Protein AF-A0A522BLA6-F1 (afdb_monomer_lite)

Secondary structure (DSSP, 8-state):
-HHHHHHHHHHHHHT--SPPPHHHHHHHHHHHHHHHHHHHHHHHHHH-GGGHHHHHHHHHHHHHHHHHHHHHHHHHHHHHHHHT-----SS--SS---HHHHHHHHHHHHTTTS-HHHHTS---HHHHHHHHHHHHHHHTTSS-HHHHHHHHHHHHHHHSPPTT------HHHHHTTTTS-HHHHTTS---HHHHHHHHHHHHHH-TTTS-GGGHHHHHHHHHHHHHHHHHT-

Foldseek 3Di:
DLVVVLVVLVVVVVVDPDDDDPLNVLLNVLSVVLVVLVVCLVPCCVPPVVCPVVSVVSVVVSVVSVCVSVVSVVVVVVVCVVVVQAPQDLPDDPDDQDLVLLVVLCCVQVVVPDDVVVVLAADALVVLSVVLSVCVVVVPPSQHNVSSNNVSNNCNVRRYDDPVPPDPQALCNQQPVVPDDPCVLLVDDDDLVRLLVVLVVVCVVCVVRRPPVCSNVSSVSSNVVSVVVVVVD

Radius of gyration: 26.38 Å; chains: 1; bounding box: 63×48×74 Å

Structure (mmCIF, N/CA/C/O backbone):
data_AF-A0A522BLA6-F1
#
_entry.id   AF-A0A522BLA6-F1
#
loop_
_atom_site.group_PDB
_atom_site.id
_atom_site.type_symbol
_atom_site.label_atom_id
_atom_site.label_alt_id
_atom_site.label_comp_id
_atom_site.label_asym_id
_atom_site.label_entity_id
_atom_site.label_seq_id
_atom_site.pdbx_PDB_ins_code
_atom_site.Cartn_x
_atom_site.Cartn_y
_atom_site.Cartn_z
_atom_site.occupancy
_atom_site.B_iso_or_equiv
_atom_site.auth_seq_id
_atom_site.auth_comp_id
_atom_site.auth_asym_id
_atom_site.auth_atom_id
_atom_site.pdbx_PDB_model_num
ATOM 1 N N . MET A 1 1 ? 17.382 15.075 -18.506 1.00 63.84 1 MET A N 1
ATOM 2 C CA . MET A 1 1 ? 16.043 14.441 -18.461 1.00 63.84 1 MET A CA 1
ATOM 3 C C . MET A 1 1 ? 16.109 12.978 -18.021 1.00 63.84 1 MET A C 1
ATOM 5 O O . MET A 1 1 ? 15.569 12.675 -16.971 1.00 63.84 1 MET A O 1
ATOM 9 N N . PHE A 1 2 ? 16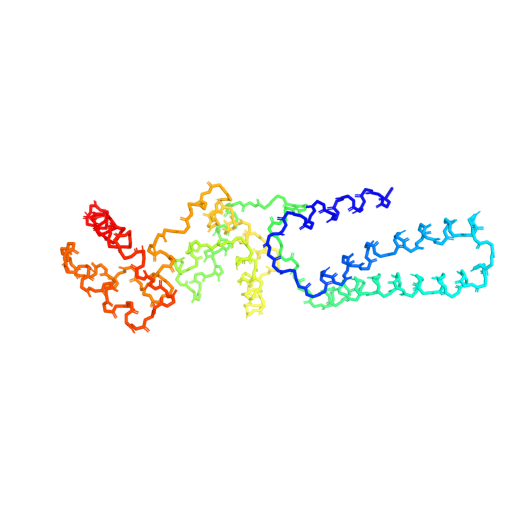.813 12.091 -18.738 1.00 67.19 2 PHE A N 1
ATOM 10 C CA . PHE A 1 2 ? 16.869 10.654 -18.403 1.00 67.19 2 PHE A CA 1
ATOM 11 C C . PHE A 1 2 ? 17.465 10.354 -17.013 1.00 67.19 2 PHE A C 1
ATOM 13 O O . PHE A 1 2 ? 16.889 9.588 -16.255 1.00 67.19 2 PHE A O 1
ATOM 20 N N . LEU A 1 3 ? 18.558 11.033 -16.636 1.00 73.62 3 LEU A N 1
ATOM 21 C CA . LEU A 1 3 ? 19.151 10.917 -15.294 1.00 73.62 3 LEU A CA 1
ATOM 22 C C . LEU A 1 3 ? 18.192 11.339 -14.174 1.00 73.62 3 LEU A C 1
ATOM 24 O O . LEU A 1 3 ? 18.135 10.684 -13.144 1.00 73.62 3 LEU A O 1
ATOM 28 N N . VAL A 1 4 ? 17.411 12.402 -14.386 1.00 77.12 4 VAL A N 1
ATOM 29 C CA . VAL A 1 4 ? 16.436 12.883 -13.394 1.00 77.12 4 VAL A CA 1
ATOM 30 C C . VAL A 1 4 ? 15.336 11.843 -13.190 1.00 77.12 4 VAL A C 1
ATOM 32 O O . VAL A 1 4 ? 15.042 11.500 -12.055 1.00 77.12 4 VAL A O 1
ATOM 35 N N . LEU A 1 5 ? 14.788 11.290 -14.279 1.00 73.94 5 LEU A N 1
ATOM 36 C CA . LEU A 1 5 ? 13.777 10.227 -14.220 1.00 73.94 5 LEU A CA 1
ATOM 37 C C . LEU A 1 5 ? 14.315 8.951 -13.561 1.00 73.94 5 LEU A C 1
ATOM 39 O O . LEU A 1 5 ? 13.620 8.310 -12.783 1.00 73.94 5 LEU A O 1
ATOM 43 N N . PHE A 1 6 ? 15.563 8.592 -13.851 1.00 75.12 6 PHE A N 1
ATOM 44 C CA . PHE A 1 6 ? 16.210 7.431 -13.254 1.00 75.12 6 PHE A CA 1
ATOM 45 C C . PHE A 1 6 ? 16.407 7.596 -11.743 1.00 75.12 6 PHE A C 1
ATOM 47 O O . PHE A 1 6 ? 16.084 6.693 -10.977 1.00 75.12 6 PHE A O 1
ATOM 54 N N . VAL A 1 7 ? 16.882 8.764 -11.301 1.00 79.69 7 VAL A N 1
ATOM 55 C CA . VAL A 1 7 ? 17.067 9.068 -9.875 1.00 79.69 7 VAL A CA 1
ATOM 56 C C . VAL A 1 7 ? 15.727 9.082 -9.141 1.00 79.69 7 VAL A C 1
ATOM 58 O O . VAL A 1 7 ? 15.620 8.478 -8.077 1.00 79.69 7 VAL A O 1
ATOM 61 N N . THR A 1 8 ? 14.686 9.701 -9.705 1.00 75.88 8 THR A N 1
ATOM 62 C CA . THR A 1 8 ? 13.359 9.714 -9.067 1.00 75.88 8 THR A CA 1
ATOM 63 C C . THR A 1 8 ? 12.754 8.315 -8.974 1.00 75.88 8 THR A C 1
ATOM 65 O O . THR A 1 8 ? 12.181 7.969 -7.942 1.00 75.88 8 THR A O 1
ATOM 68 N N . MET A 1 9 ? 12.923 7.484 -10.006 1.00 74.25 9 MET A N 1
ATOM 69 C CA . MET A 1 9 ? 12.509 6.080 -9.983 1.00 74.25 9 MET A CA 1
ATOM 70 C C . MET A 1 9 ? 13.289 5.253 -8.958 1.00 74.25 9 MET A C 1
ATOM 72 O O . MET A 1 9 ? 12.687 4.446 -8.258 1.00 74.25 9 MET A O 1
ATOM 76 N N . PHE A 1 10 ? 14.598 5.471 -8.827 1.00 78.12 10 PHE A N 1
ATOM 77 C CA . PHE A 1 10 ? 15.435 4.754 -7.864 1.00 78.12 10 PHE A CA 1
ATOM 78 C C . PHE A 1 10 ? 15.083 5.104 -6.415 1.00 78.12 10 PHE A C 1
ATOM 80 O O . PHE A 1 10 ? 14.916 4.208 -5.593 1.00 78.12 10 PHE A O 1
ATOM 87 N N . VAL A 1 11 ? 14.896 6.393 -6.109 1.00 78.62 11 VAL A N 1
ATOM 88 C CA . VAL A 1 11 ? 14.449 6.845 -4.778 1.00 78.62 11 VAL A CA 1
ATOM 89 C C . VAL A 1 11 ? 13.089 6.240 -4.438 1.00 78.62 11 VAL A C 1
ATOM 91 O O . VAL A 1 11 ? 12.902 5.729 -3.338 1.00 78.62 11 VAL A O 1
ATOM 94 N N . ARG A 1 12 ? 12.162 6.237 -5.405 1.00 68.50 12 ARG A N 1
ATOM 95 C CA . ARG A 1 12 ? 10.832 5.648 -5.233 1.00 68.50 12 ARG A CA 1
ATOM 96 C C . ARG A 1 12 ? 10.871 4.126 -5.108 1.00 68.50 12 ARG A C 1
ATOM 98 O O . ARG A 1 12 ? 10.005 3.575 -4.458 1.00 68.50 12 ARG A O 1
ATOM 105 N N . PHE A 1 13 ? 11.831 3.434 -5.710 1.00 70.94 13 PHE A N 1
ATOM 106 C CA . PHE A 1 13 ? 12.010 1.994 -5.511 1.00 70.94 13 PHE A CA 1
ATOM 107 C C . PHE A 1 13 ? 12.521 1.698 -4.094 1.00 70.94 13 PHE A C 1
ATOM 109 O O . PHE A 1 13 ? 11.954 0.868 -3.398 1.00 70.94 13 PHE A O 1
ATOM 116 N N . TYR A 1 14 ? 13.526 2.445 -3.630 1.00 72.00 14 TYR A N 1
ATOM 117 C CA . TYR A 1 14 ? 14.122 2.257 -2.302 1.00 72.00 14 TYR A CA 1
ATOM 118 C C . TYR A 1 14 ? 13.186 2.614 -1.140 1.00 72.00 14 TYR A C 1
ATOM 120 O O . TYR A 1 14 ? 13.364 2.123 -0.029 1.00 72.00 14 TYR A O 1
ATOM 128 N N . SER A 1 15 ? 12.207 3.491 -1.372 1.00 66.62 15 SER A N 1
ATOM 129 C CA . SER A 1 15 ? 11.227 3.877 -0.355 1.00 66.62 15 SER A CA 1
ATOM 130 C C . SER A 1 15 ? 10.113 2.845 -0.145 1.00 66.62 15 SER A C 1
ATOM 132 O O . SER A 1 15 ? 9.343 2.991 0.800 1.00 66.62 15 SER A O 1
ATOM 134 N N . PHE A 1 16 ? 9.993 1.829 -1.008 1.00 63.66 16 PHE A N 1
ATOM 135 C CA . PHE A 1 16 ? 9.009 0.754 -0.861 1.00 63.66 16 PHE A CA 1
ATOM 136 C C . PHE A 1 16 ? 9.679 -0.474 -0.235 1.00 63.66 16 PHE A C 1
ATOM 138 O O . PHE A 1 16 ? 10.586 -1.060 -0.814 1.00 63.66 16 PHE A O 1
ATOM 145 N N . TRP A 1 17 ? 9.209 -0.867 0.948 1.00 54.66 17 TRP A N 1
ATOM 146 C CA . TRP A 1 17 ? 9.702 -2.033 1.694 1.00 54.66 17 TRP A CA 1
ATOM 147 C C . TRP A 1 17 ? 8.858 -3.302 1.458 1.00 54.66 17 TRP A C 1
ATOM 149 O O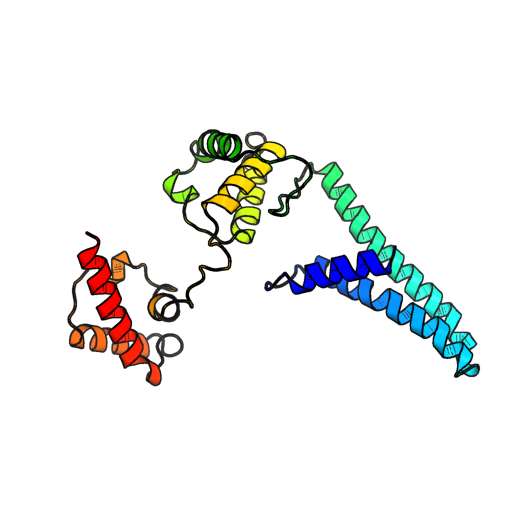 . TRP A 1 17 ? 9.058 -4.310 2.127 1.00 54.66 17 TRP A O 1
ATOM 159 N N . GLU A 1 18 ? 7.921 -3.263 0.505 1.00 60.19 18 GLU A N 1
ATOM 160 C CA . GLU A 1 18 ? 6.985 -4.349 0.182 1.00 60.19 18 GLU A CA 1
ATOM 161 C C . GLU A 1 18 ? 7.255 -4.955 -1.202 1.00 60.19 18 GLU A C 1
ATOM 163 O O . GLU A 1 18 ? 7.779 -4.294 -2.103 1.00 60.19 18 GLU A O 1
ATOM 168 N N . GLU A 1 19 ? 6.863 -6.221 -1.382 1.00 64.62 19 GLU A N 1
ATOM 169 C CA . GLU A 1 19 ? 7.004 -6.949 -2.644 1.00 64.62 19 GLU A CA 1
ATOM 170 C C . GLU A 1 19 ? 6.296 -6.217 -3.792 1.00 64.62 19 GLU A C 1
ATOM 172 O O . GLU A 1 19 ? 5.077 -6.035 -3.816 1.00 64.62 19 GLU A O 1
ATOM 177 N N . HIS A 1 20 ? 7.074 -5.788 -4.783 1.00 66.06 20 HIS A N 1
ATOM 178 C CA . HIS A 1 20 ? 6.520 -5.099 -5.935 1.00 66.06 20 HIS A CA 1
ATOM 179 C C . HIS A 1 20 ? 5.685 -6.050 -6.808 1.00 66.06 20 HIS A C 1
ATOM 181 O O . HIS A 1 20 ? 6.136 -7.153 -7.125 1.00 66.06 20 HIS A O 1
ATOM 187 N N . PRO A 1 21 ? 4.527 -5.596 -7.330 1.00 71.62 21 PRO A N 1
ATOM 188 C CA . PRO A 1 21 ? 3.807 -6.310 -8.375 1.00 71.62 21 PRO A CA 1
ATOM 189 C C . PRO A 1 21 ? 4.748 -6.673 -9.528 1.00 71.62 21 PRO A C 1
ATOM 191 O O . PRO A 1 21 ? 5.547 -5.836 -9.957 1.00 71.62 21 PRO A O 1
ATOM 194 N N . ALA A 1 22 ? 4.603 -7.871 -10.102 1.00 73.81 22 ALA A N 1
ATOM 195 C CA . ALA A 1 22 ? 5.469 -8.362 -11.184 1.00 73.81 22 ALA A CA 1
ATOM 196 C C . ALA A 1 22 ? 5.623 -7.363 -12.352 1.00 73.81 22 ALA A C 1
ATOM 198 O O . ALA A 1 22 ? 6.691 -7.237 -12.946 1.00 73.81 22 ALA A O 1
ATOM 199 N N . ARG A 1 23 ? 4.575 -6.581 -12.641 1.00 70.94 23 ARG A N 1
ATOM 200 C CA . ARG A 1 23 ? 4.596 -5.492 -13.632 1.00 70.94 23 ARG A CA 1
ATOM 201 C C . ARG A 1 23 ? 5.595 -4.385 -13.286 1.00 70.94 23 ARG A C 1
ATOM 203 O O . ARG A 1 23 ? 6.296 -3.893 -14.164 1.00 70.94 23 ARG A O 1
ATOM 210 N N . ILE A 1 24 ? 5.618 -3.964 -12.025 1.00 74.94 24 ILE A N 1
ATOM 211 C CA . ILE A 1 24 ? 6.503 -2.907 -11.534 1.00 74.94 24 ILE A CA 1
ATOM 212 C C . ILE A 1 24 ? 7.951 -3.406 -11.563 1.00 74.94 24 ILE A C 1
ATOM 214 O O . ILE A 1 24 ? 8.826 -2.703 -12.061 1.00 74.94 24 ILE A O 1
ATOM 218 N N . VAL A 1 25 ? 8.181 -4.658 -11.153 1.00 81.69 25 VAL A N 1
ATOM 219 C CA . VAL A 1 25 ? 9.487 -5.324 -11.275 1.00 81.69 25 VAL A CA 1
ATOM 220 C C . VAL A 1 25 ? 9.951 -5.365 -12.735 1.00 81.69 25 VAL A C 1
ATOM 222 O O . VAL A 1 25 ? 11.085 -4.991 -13.031 1.00 81.69 25 VAL A O 1
ATOM 225 N N . PHE A 1 26 ? 9.077 -5.746 -13.671 1.00 81.69 26 PHE A N 1
ATOM 226 C CA . PHE A 1 26 ? 9.405 -5.768 -15.098 1.00 81.69 26 PHE A CA 1
ATOM 227 C C . PHE A 1 26 ? 9.780 -4.378 -15.626 1.00 81.69 26 PHE A C 1
ATOM 229 O O . PHE A 1 26 ? 10.796 -4.226 -16.295 1.00 81.69 26 PHE A O 1
ATOM 236 N N . HIS A 1 27 ? 9.003 -3.350 -15.280 1.00 80.56 27 HIS A N 1
ATOM 237 C CA . HIS A 1 27 ? 9.271 -1.982 -15.720 1.00 80.56 27 HIS A CA 1
ATOM 238 C C . HIS A 1 27 ? 10.596 -1.440 -15.169 1.00 80.56 27 HIS A C 1
ATOM 240 O O . HIS A 1 27 ? 11.362 -0.823 -15.907 1.00 80.56 27 HIS A O 1
ATOM 246 N N . TYR A 1 28 ? 10.902 -1.692 -13.893 1.00 81.12 28 TYR A N 1
ATOM 247 C CA . TYR A 1 28 ? 12.176 -1.278 -13.310 1.00 81.12 28 TYR A CA 1
ATOM 248 C C . TYR A 1 28 ? 13.349 -2.037 -13.928 1.00 81.12 28 TYR A C 1
ATOM 250 O O . TYR A 1 28 ? 14.308 -1.416 -14.379 1.00 81.12 28 TYR A O 1
ATOM 258 N N . THR A 1 29 ? 13.274 -3.367 -14.003 1.00 85.62 29 THR A N 1
ATOM 259 C CA . THR A 1 29 ? 14.358 -4.189 -14.567 1.00 85.62 29 THR A CA 1
ATOM 260 C C . THR A 1 29 ? 14.700 -3.781 -16.000 1.00 85.62 29 THR A C 1
ATOM 262 O O . THR A 1 29 ? 15.881 -3.613 -16.312 1.00 85.62 29 THR A O 1
ATOM 265 N N . THR A 1 30 ? 13.707 -3.515 -16.858 1.00 84.69 30 THR A N 1
ATOM 266 C CA . THR A 1 30 ? 13.975 -2.999 -18.208 1.00 84.69 30 THR A CA 1
ATOM 267 C C . THR A 1 30 ? 14.495 -1.561 -18.199 1.00 84.69 30 THR A C 1
ATOM 269 O O . THR A 1 30 ? 15.417 -1.255 -18.961 1.00 84.69 30 THR A O 1
ATOM 272 N N . ALA A 1 31 ? 13.990 -0.691 -17.317 1.00 82.81 31 ALA A N 1
ATOM 273 C CA . ALA A 1 31 ? 14.466 0.687 -17.176 1.00 82.81 31 ALA A CA 1
ATOM 274 C C . ALA A 1 31 ? 15.935 0.783 -16.720 1.00 82.81 31 ALA A C 1
ATOM 276 O O . ALA A 1 31 ? 16.636 1.697 -17.154 1.00 82.81 31 ALA A O 1
ATOM 277 N N . PHE A 1 32 ? 16.428 -0.162 -15.910 1.00 85.38 32 PHE A N 1
ATOM 278 C CA . PHE A 1 32 ? 17.849 -0.272 -15.547 1.00 85.38 32 PHE A CA 1
ATOM 279 C C . PHE A 1 32 ? 18.687 -0.947 -16.645 1.00 85.38 32 PHE A C 1
ATOM 281 O O . PHE A 1 32 ? 19.818 -0.531 -16.907 1.00 85.38 32 PHE A O 1
ATOM 288 N N . ALA A 1 33 ? 18.145 -1.962 -17.325 1.00 88.25 33 ALA A N 1
ATOM 289 C CA . ALA A 1 33 ? 18.874 -2.712 -18.347 1.00 88.25 33 ALA A CA 1
ATOM 290 C C . ALA A 1 33 ? 19.168 -1.883 -19.610 1.00 88.25 33 ALA A C 1
ATOM 292 O O . ALA A 1 33 ? 20.278 -1.937 -20.137 1.00 88.25 33 ALA A O 1
ATOM 293 N N . ILE A 1 34 ? 18.208 -1.087 -20.095 1.00 87.06 34 ILE A N 1
ATOM 294 C CA . ILE A 1 34 ? 18.356 -0.276 -21.318 1.00 87.06 34 ILE A CA 1
ATOM 295 C C . ILE A 1 34 ? 19.565 0.684 -21.265 1.00 87.06 34 ILE A C 1
ATOM 297 O O . ILE A 1 34 ? 20.396 0.624 -22.176 1.00 87.06 34 ILE A O 1
ATOM 301 N N . PRO A 1 35 ? 19.733 1.550 -20.244 1.00 85.44 35 PRO A N 1
ATOM 302 C CA . PRO A 1 35 ? 20.885 2.445 -20.169 1.00 85.44 35 PRO A CA 1
ATOM 303 C C . PRO A 1 35 ? 22.207 1.686 -20.016 1.00 85.44 35 PRO A C 1
ATOM 305 O O . PRO A 1 35 ? 23.194 2.078 -20.635 1.00 85.44 35 PRO A O 1
ATOM 308 N N . LEU A 1 36 ? 22.232 0.570 -19.278 1.00 88.94 36 LEU A N 1
ATOM 309 C CA . LEU A 1 36 ? 23.426 -0.271 -19.161 1.00 88.94 36 LEU A CA 1
ATOM 310 C C . LEU A 1 36 ? 23.844 -0.855 -20.522 1.00 88.94 36 LEU A C 1
ATOM 312 O O . LEU A 1 36 ? 25.015 -0.793 -20.898 1.00 88.94 36 LEU A O 1
ATOM 316 N N . LEU A 1 37 ? 22.884 -1.367 -21.297 1.00 89.12 37 LEU A N 1
ATOM 317 C CA . LEU A 1 37 ? 23.125 -1.894 -22.643 1.00 89.12 37 LEU A CA 1
ATOM 318 C C . LEU A 1 37 ? 23.558 -0.797 -23.628 1.00 89.12 37 LEU A C 1
ATOM 320 O O . LEU A 1 37 ? 24.398 -1.047 -24.495 1.00 89.12 37 LEU A O 1
ATOM 324 N N . LEU A 1 38 ? 23.038 0.426 -23.488 1.00 87.94 38 LEU A N 1
ATOM 325 C CA . LEU A 1 38 ? 23.469 1.579 -24.284 1.00 87.94 38 LEU A CA 1
ATOM 326 C C . LEU A 1 38 ? 24.906 2.003 -23.954 1.00 87.94 38 LEU A C 1
ATOM 328 O O . LEU A 1 38 ? 25.690 2.240 -24.873 1.00 87.94 38 LEU A O 1
ATOM 332 N N . LEU A 1 39 ? 25.281 2.038 -22.672 1.00 89.06 39 LEU A N 1
ATOM 333 C CA . LEU A 1 39 ? 26.663 2.300 -22.255 1.00 89.06 39 LEU A CA 1
ATOM 334 C C . LEU A 1 39 ? 27.615 1.241 -22.813 1.00 89.06 39 LEU A C 1
ATOM 336 O O . LEU A 1 39 ? 28.659 1.578 -23.372 1.00 89.06 39 LEU A O 1
ATOM 340 N N . LEU A 1 40 ? 27.223 -0.033 -22.741 1.00 88.06 40 LEU A N 1
ATOM 341 C CA . LEU A 1 40 ? 27.994 -1.140 -23.296 1.00 88.06 40 LEU A CA 1
ATOM 342 C C . LEU A 1 40 ? 28.170 -1.001 -24.817 1.00 88.06 40 LEU A C 1
ATOM 344 O O . LEU A 1 40 ? 29.273 -1.174 -25.338 1.00 88.06 40 LEU A O 1
ATOM 348 N N . LYS A 1 41 ? 27.106 -0.616 -25.531 1.00 85.50 41 LYS A N 1
ATOM 349 C CA . LYS A 1 41 ? 27.135 -0.369 -26.978 1.00 85.50 41 LYS A CA 1
ATOM 350 C C . LYS A 1 41 ? 28.100 0.755 -27.371 1.00 85.50 41 LYS A C 1
ATOM 352 O O . LYS A 1 41 ? 28.690 0.674 -28.445 1.00 85.50 41 LYS A O 1
ATOM 357 N N . ILE A 1 42 ? 28.262 1.780 -26.535 1.00 87.62 42 ILE A N 1
ATOM 358 C CA . ILE A 1 42 ? 29.182 2.904 -26.780 1.00 87.62 42 ILE A CA 1
ATOM 359 C C . ILE A 1 42 ? 30.623 2.521 -26.400 1.00 87.62 42 ILE A C 1
ATOM 361 O O . ILE A 1 42 ? 31.554 2.813 -27.149 1.00 87.62 42 ILE A O 1
ATOM 365 N N . ALA A 1 43 ? 30.816 1.824 -25.277 1.00 87.94 43 ALA A N 1
ATOM 366 C CA . ALA A 1 43 ? 32.137 1.501 -24.737 1.00 87.94 43 ALA A CA 1
ATOM 367 C C . ALA A 1 43 ? 32.862 0.366 -25.489 1.00 87.94 43 ALA A C 1
ATOM 369 O O . ALA A 1 43 ? 34.069 0.454 -25.730 1.00 87.94 43 ALA A O 1
ATOM 370 N N . ILE A 1 44 ? 32.150 -0.697 -25.891 1.00 85.19 44 ILE A N 1
ATOM 371 C CA . ILE A 1 44 ? 32.743 -1.864 -26.571 1.00 85.19 44 ILE A CA 1
ATOM 372 C C . ILE A 1 44 ? 33.479 -1.502 -27.872 1.00 85.19 44 ILE A C 1
ATOM 374 O O . ILE A 1 44 ? 34.631 -1.913 -28.006 1.00 85.19 44 ILE A O 1
ATOM 378 N N . PRO A 1 45 ? 32.903 -0.761 -28.840 1.00 84.25 45 PRO A N 1
ATOM 379 C CA . PRO A 1 45 ? 33.583 -0.490 -30.111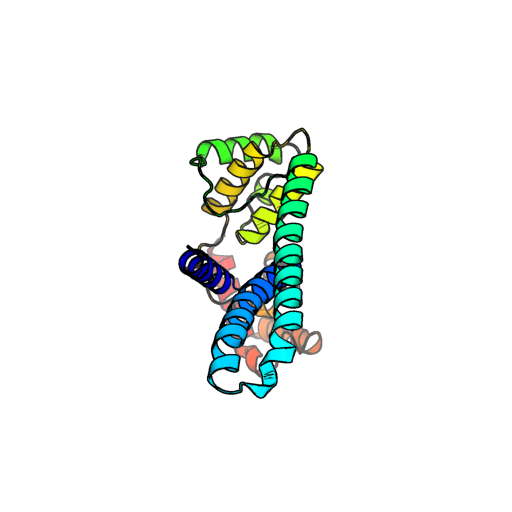 1.00 84.25 45 PRO A CA 1
ATOM 380 C C . PRO A 1 45 ? 34.881 0.313 -29.980 1.00 84.25 45 PRO A C 1
ATOM 382 O O . PRO A 1 45 ? 35.702 0.252 -30.899 1.00 84.25 45 PRO A O 1
ATOM 385 N N . GLY A 1 46 ? 35.058 1.044 -28.873 1.00 82.75 46 GLY A N 1
ATOM 386 C CA . GLY A 1 46 ? 36.295 1.759 -28.559 1.00 82.75 46 GLY A CA 1
ATOM 387 C C . GLY A 1 46 ? 37.418 0.841 -28.070 1.00 82.75 46 GLY A C 1
ATOM 388 O O . GLY A 1 46 ? 38.580 1.109 -28.350 1.00 82.75 46 GLY A O 1
ATOM 389 N N . LYS A 1 47 ? 37.082 -0.262 -27.386 1.00 87.31 47 LYS A N 1
ATOM 390 C CA . LYS A 1 47 ? 38.064 -1.183 -26.784 1.00 87.31 47 LYS A CA 1
ATOM 391 C C . LYS A 1 47 ? 38.244 -2.491 -27.563 1.00 87.31 47 LYS A C 1
ATOM 393 O O . LYS A 1 47 ? 39.329 -3.060 -27.560 1.00 87.31 47 LYS A O 1
ATOM 398 N N . TYR A 1 48 ? 37.203 -2.949 -28.257 1.00 86.88 48 TYR A N 1
ATOM 399 C CA . TYR A 1 48 ? 37.164 -4.229 -28.967 1.00 86.88 48 TYR A CA 1
ATOM 400 C C . TYR A 1 48 ? 36.497 -4.081 -30.348 1.00 86.88 48 TYR A C 1
ATOM 402 O O . TYR A 1 48 ? 35.318 -4.406 -30.525 1.00 86.88 48 TYR A O 1
ATOM 410 N N . PRO A 1 49 ? 37.234 -3.619 -31.374 1.00 81.44 49 PRO A N 1
ATOM 411 C CA . PRO A 1 49 ? 36.678 -3.363 -32.705 1.00 81.44 49 PRO A CA 1
ATOM 412 C C . PRO A 1 49 ? 36.117 -4.619 -33.400 1.00 81.44 49 PRO A C 1
ATOM 414 O O . PRO A 1 49 ? 35.200 -4.498 -34.212 1.00 81.44 49 PRO A O 1
ATOM 417 N N . GLY A 1 50 ? 36.580 -5.822 -33.036 1.00 85.81 50 GLY A N 1
ATOM 418 C CA . GLY A 1 50 ? 36.063 -7.096 -33.561 1.00 85.81 50 GLY A CA 1
ATOM 419 C C . GLY A 1 50 ? 34.588 -7.375 -33.233 1.00 85.81 50 GLY A C 1
ATOM 420 O O . GLY A 1 50 ? 33.934 -8.153 -33.928 1.00 85.81 50 GLY A O 1
ATOM 421 N N . PHE A 1 51 ? 34.025 -6.694 -32.229 1.00 83.50 51 PHE A N 1
ATOM 422 C CA . PHE A 1 51 ? 32.622 -6.841 -31.832 1.00 83.50 51 PHE A CA 1
ATOM 423 C C . PHE A 1 51 ? 31.656 -5.922 -32.590 1.00 83.50 51 PHE A C 1
ATOM 425 O O . PHE A 1 51 ? 30.449 -5.989 -32.359 1.00 83.50 51 PHE A O 1
ATOM 432 N N . ARG A 1 52 ? 32.133 -5.104 -33.544 1.00 81.12 52 ARG A N 1
ATOM 433 C CA . ARG A 1 52 ? 31.275 -4.168 -34.298 1.00 81.12 52 ARG A CA 1
ATOM 434 C C . ARG A 1 52 ? 30.098 -4.844 -35.006 1.00 81.12 52 ARG A C 1
ATOM 436 O O . ARG A 1 52 ? 29.003 -4.289 -35.012 1.00 81.12 52 ARG A O 1
ATOM 443 N N . LYS A 1 53 ? 30.284 -6.071 -35.506 1.00 85.31 53 LYS A N 1
ATOM 444 C CA . LYS A 1 53 ? 29.226 -6.878 -36.145 1.00 85.31 53 LYS A CA 1
ATOM 445 C C . LYS A 1 53 ? 28.048 -7.214 -35.215 1.00 85.31 53 LYS A C 1
ATOM 447 O O . LYS A 1 53 ? 26.933 -7.393 -35.687 1.00 85.31 53 LYS A O 1
ATOM 452 N N . HIS A 1 54 ? 28.268 -7.236 -33.899 1.00 86.00 54 HIS A N 1
ATOM 453 C CA . HIS A 1 54 ? 27.229 -7.510 -32.900 1.00 86.00 54 HIS A CA 1
ATOM 454 C C . HIS A 1 54 ? 26.527 -6.239 -32.387 1.00 86.00 54 HIS A C 1
ATOM 456 O O . HIS A 1 54 ? 25.512 -6.330 -31.701 1.00 86.00 54 HIS A O 1
ATOM 462 N N . LEU A 1 55 ? 26.998 -5.040 -32.755 1.00 84.12 55 LEU A N 1
ATOM 463 C CA . LEU A 1 55 ? 26.388 -3.776 -32.313 1.00 84.12 55 LEU A CA 1
ATOM 464 C C . LEU A 1 55 ? 25.039 -3.490 -32.980 1.00 84.12 55 LEU A C 1
ATOM 466 O O . LEU A 1 55 ? 24.191 -2.808 -32.394 1.00 84.12 55 LEU A O 1
ATOM 470 N N . PHE A 1 56 ? 24.845 -3.995 -34.200 1.00 88.06 56 PHE A N 1
ATOM 471 C CA . PHE A 1 56 ? 23.580 -3.888 -34.919 1.00 88.06 56 PHE A CA 1
ATOM 472 C C . PHE A 1 56 ? 22.463 -4.704 -34.244 1.00 88.06 56 PHE A C 1
ATOM 474 O O . PHE A 1 56 ? 21.486 -4.082 -33.818 1.00 88.06 56 PHE A O 1
ATOM 481 N N . PRO A 1 57 ? 22.600 -6.032 -34.027 1.00 90.38 57 PRO A N 1
ATOM 482 C CA . PRO A 1 57 ? 21.566 -6.806 -33.339 1.00 90.38 57 PRO A CA 1
ATOM 483 C C . PRO A 1 57 ? 21.342 -6.333 -31.897 1.00 90.38 57 PRO A C 1
ATOM 485 O O . PRO A 1 57 ? 20.201 -6.282 -31.450 1.00 90.38 57 PRO A O 1
ATOM 488 N N . LEU A 1 58 ? 22.393 -5.882 -31.197 1.00 88.56 58 LEU A N 1
ATOM 489 C CA . LEU A 1 58 ? 22.254 -5.268 -29.872 1.00 88.56 58 LEU A CA 1
ATOM 490 C C . LEU A 1 58 ? 21.377 -4.003 -29.911 1.00 88.56 58 LEU A C 1
ATOM 492 O O . LEU A 1 58 ? 20.557 -3.784 -29.026 1.00 88.56 58 LEU A O 1
ATOM 496 N N . GLY A 1 59 ? 21.521 -3.172 -30.948 1.00 88.25 59 GLY A N 1
ATOM 497 C CA . GLY A 1 59 ? 20.676 -1.992 -31.141 1.00 88.25 59 GLY A CA 1
ATOM 498 C C . GLY A 1 59 ? 19.207 -2.332 -31.368 1.00 88.25 59 GLY A C 1
ATOM 499 O O . GLY A 1 59 ? 18.343 -1.716 -30.751 1.00 88.25 59 GLY A O 1
ATOM 500 N N . VAL A 1 60 ? 18.938 -3.325 -32.218 1.00 92.69 60 VAL A N 1
ATOM 501 C CA . VAL A 1 60 ? 17.576 -3.817 -32.475 1.00 92.69 60 VAL A CA 1
ATOM 502 C C . VAL A 1 60 ? 16.959 -4.374 -31.191 1.00 92.69 60 VAL A C 1
ATOM 504 O O . VAL A 1 60 ? 15.819 -4.058 -30.870 1.00 92.69 60 VAL A O 1
ATOM 507 N N . PHE A 1 61 ? 17.729 -5.130 -30.407 1.00 91.44 61 PHE A N 1
ATOM 508 C CA . PHE A 1 61 ? 17.276 -5.672 -29.128 1.00 91.44 61 PHE A CA 1
ATOM 509 C C . PHE A 1 61 ? 16.904 -4.577 -28.115 1.00 91.44 61 PHE A C 1
ATOM 511 O O . PHE A 1 61 ? 15.829 -4.625 -27.518 1.00 91.44 61 PHE A O 1
ATOM 518 N N . VAL A 1 62 ? 17.744 -3.545 -27.966 1.00 90.00 62 VAL A N 1
ATOM 519 C CA . VAL A 1 62 ? 17.447 -2.390 -27.099 1.00 90.00 62 VAL A CA 1
ATOM 520 C C . VAL A 1 62 ? 16.197 -1.635 -27.569 1.00 90.00 62 VAL A C 1
ATOM 522 O O . VAL A 1 62 ? 15.395 -1.201 -26.739 1.00 90.00 62 VAL A O 1
ATOM 525 N N . LEU A 1 63 ? 15.998 -1.498 -28.884 1.00 90.31 63 LEU A N 1
ATOM 526 C CA . LEU A 1 63 ? 14.803 -0.868 -29.452 1.00 90.31 63 LEU A CA 1
ATOM 527 C C . LEU A 1 63 ? 13.530 -1.659 -29.118 1.00 90.31 63 LEU A C 1
ATOM 529 O O . LEU A 1 63 ? 12.555 -1.067 -28.660 1.00 90.31 63 LEU A O 1
ATOM 533 N N . LEU A 1 64 ? 13.552 -2.984 -29.289 1.00 92.12 64 LEU A N 1
ATOM 534 C CA . LEU A 1 64 ? 12.424 -3.855 -28.949 1.00 92.12 64 LEU A CA 1
ATOM 535 C C . LEU A 1 64 ? 12.092 -3.784 -27.454 1.00 92.12 64 LEU A C 1
ATOM 537 O O . LEU A 1 64 ? 10.931 -3.584 -27.103 1.00 92.12 64 LEU A O 1
ATOM 541 N N . LEU A 1 65 ? 13.097 -3.858 -26.573 1.00 87.50 65 LEU A N 1
ATOM 542 C CA . LEU A 1 65 ? 12.900 -3.715 -25.123 1.00 87.50 65 LEU A CA 1
ATOM 543 C C . LEU A 1 65 ? 12.290 -2.361 -24.742 1.00 87.50 65 LEU A C 1
ATOM 545 O O . LEU A 1 65 ? 11.414 -2.288 -23.876 1.00 87.50 65 LEU A O 1
ATOM 549 N N . SER A 1 66 ? 12.726 -1.291 -25.408 1.00 86.69 66 SER A N 1
ATOM 550 C CA . SER A 1 66 ? 12.180 0.052 -25.198 1.00 86.69 66 SER A CA 1
ATOM 551 C C . SER A 1 66 ? 10.716 0.125 -25.635 1.00 86.69 66 SER A C 1
ATOM 553 O O . SER A 1 66 ? 9.888 0.681 -24.915 1.00 86.69 66 SER A O 1
ATOM 555 N N . PHE A 1 67 ? 10.374 -0.489 -26.772 1.00 88.38 67 PHE A N 1
ATOM 556 C CA . PHE A 1 67 ? 9.006 -0.529 -27.289 1.00 88.38 67 PHE A CA 1
ATOM 557 C C . PHE A 1 67 ? 8.071 -1.373 -26.411 1.00 88.38 67 PHE A C 1
ATOM 559 O O . PHE A 1 67 ? 6.946 -0.964 -26.151 1.00 88.38 67 PHE A O 1
ATOM 566 N N . LEU A 1 68 ? 8.546 -2.504 -25.881 1.00 87.06 68 LEU A N 1
ATOM 567 C CA . LEU A 1 68 ? 7.825 -3.324 -24.898 1.00 87.06 68 LEU A CA 1
ATOM 568 C C . LEU A 1 68 ? 7.563 -2.556 -23.596 1.00 87.06 68 LEU A C 1
ATOM 570 O O . LEU A 1 68 ? 6.449 -2.566 -23.070 1.00 87.06 68 LEU A O 1
ATOM 574 N N . THR A 1 69 ? 8.571 -1.844 -23.093 1.00 83.50 69 THR A N 1
ATOM 575 C CA . THR A 1 69 ? 8.447 -1.062 -21.855 1.00 83.50 69 THR A CA 1
ATOM 576 C C . THR A 1 69 ? 7.487 0.116 -22.043 1.00 83.50 69 THR A C 1
ATOM 578 O O . THR A 1 69 ? 6.577 0.297 -21.235 1.00 83.50 69 THR A O 1
ATOM 581 N N . ALA A 1 70 ? 7.613 0.866 -23.142 1.00 83.44 70 ALA A N 1
ATOM 582 C CA . ALA A 1 70 ? 6.703 1.963 -23.470 1.00 83.44 70 ALA A CA 1
ATOM 583 C C . ALA A 1 70 ? 5.279 1.461 -23.756 1.00 83.44 70 ALA A C 1
ATOM 585 O O . ALA A 1 70 ? 4.308 2.027 -23.257 1.00 83.44 70 ALA A O 1
ATOM 586 N N . GLY A 1 71 ? 5.157 0.364 -24.504 1.00 84.19 71 GLY A N 1
ATOM 587 C CA . GLY A 1 71 ? 3.889 -0.264 -24.861 1.00 84.19 71 GLY A CA 1
ATOM 588 C C . GLY A 1 71 ? 3.129 -0.793 -23.649 1.00 84.19 71 GLY A C 1
ATOM 589 O O . GLY A 1 71 ? 1.929 -0.572 -23.558 1.00 84.19 71 GLY A O 1
ATOM 590 N N . SER A 1 72 ? 3.806 -1.413 -22.675 1.00 77.12 72 SER A N 1
ATOM 591 C CA . SER A 1 72 ? 3.161 -1.855 -21.426 1.00 77.12 72 SER A CA 1
ATOM 592 C C . SER A 1 72 ? 2.601 -0.683 -20.608 1.00 77.12 72 SER A C 1
ATOM 594 O O . SER A 1 72 ? 1.490 -0.773 -20.083 1.00 77.12 72 SER A O 1
ATOM 596 N N . GLY A 1 73 ? 3.320 0.445 -20.562 1.00 76.00 73 GLY A N 1
ATOM 597 C CA . GLY A 1 73 ? 2.837 1.677 -19.938 1.00 76.00 73 GLY A CA 1
ATOM 598 C C . GLY A 1 73 ? 1.633 2.268 -20.675 1.00 76.00 73 GLY A C 1
ATOM 599 O O . GLY A 1 73 ? 0.620 2.585 -20.051 1.00 76.00 73 GLY A O 1
ATOM 600 N N . LEU A 1 74 ? 1.714 2.357 -22.006 1.00 76.81 74 LEU A N 1
ATOM 601 C CA . LEU A 1 74 ? 0.656 2.916 -22.849 1.00 76.81 74 LEU A CA 1
ATOM 602 C C . LEU A 1 74 ? -0.607 2.046 -22.847 1.00 76.81 74 LEU A C 1
ATOM 604 O O . LEU A 1 74 ? -1.709 2.573 -22.760 1.00 76.81 74 LEU A O 1
ATOM 608 N N . ALA A 1 75 ? -0.460 0.721 -22.886 1.00 76.81 75 ALA A N 1
ATOM 609 C CA . ALA A 1 75 ? -1.570 -0.224 -22.819 1.00 76.81 75 ALA A CA 1
ATOM 610 C C . ALA A 1 75 ? -2.285 -0.146 -21.468 1.00 76.81 75 ALA A C 1
ATOM 612 O O . ALA A 1 75 ? -3.510 -0.109 -21.426 1.00 76.81 75 ALA A O 1
ATOM 613 N N . HIS A 1 76 ? -1.541 -0.047 -20.363 1.00 68.94 76 HIS A N 1
ATOM 614 C CA . HIS A 1 76 ? -2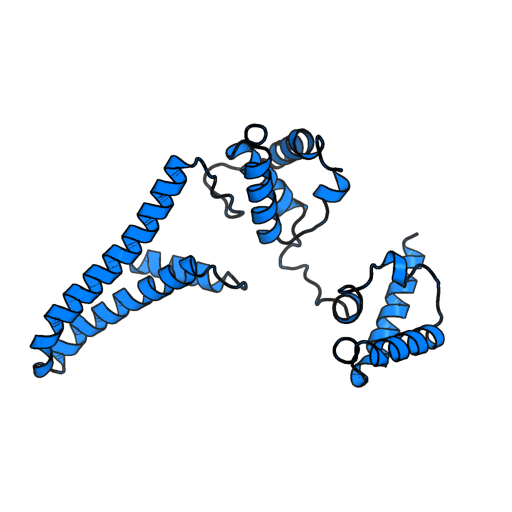.143 0.150 -19.047 1.00 68.94 76 HIS A CA 1
ATOM 615 C C . HIS A 1 76 ? -2.857 1.503 -18.950 1.00 68.94 76 HIS A C 1
ATOM 617 O O . HIS A 1 76 ? -3.962 1.585 -18.417 1.00 68.94 76 HIS A O 1
ATOM 623 N N . TYR A 1 77 ? -2.247 2.563 -19.483 1.00 72.12 77 TYR A N 1
ATOM 624 C CA . TYR A 1 77 ? -2.878 3.877 -19.571 1.00 72.12 77 TYR A CA 1
ATOM 625 C C . TYR A 1 77 ? -4.173 3.827 -20.396 1.00 72.12 77 TYR A C 1
ATOM 627 O O . TYR A 1 77 ? -5.194 4.352 -19.962 1.00 72.12 77 TYR A O 1
ATOM 635 N N . PHE A 1 78 ? -4.161 3.134 -21.534 1.00 75.50 78 PHE A N 1
ATOM 636 C CA . PHE A 1 78 ? -5.313 2.997 -22.420 1.00 75.50 78 PHE A CA 1
ATOM 637 C C . PHE A 1 78 ? -6.431 2.158 -21.791 1.00 75.50 78 PHE A C 1
ATOM 639 O O . PHE A 1 78 ? -7.570 2.611 -21.726 1.00 75.50 78 PHE A O 1
ATOM 646 N N . VAL A 1 79 ? -6.118 0.981 -21.233 1.00 71.25 79 VAL A N 1
ATOM 647 C CA . VAL A 1 79 ? -7.087 0.157 -20.487 1.00 71.25 79 VAL A CA 1
ATOM 648 C C . VAL A 1 79 ? -7.706 0.969 -19.351 1.00 71.25 79 VAL A C 1
ATOM 650 O O . VAL A 1 79 ? -8.926 0.982 -19.200 1.00 71.25 79 VAL A O 1
ATOM 653 N N . ARG A 1 80 ? -6.897 1.722 -18.602 1.00 61.56 80 ARG A N 1
ATOM 654 C CA . ARG A 1 80 ? -7.383 2.614 -17.544 1.00 61.56 80 ARG A CA 1
ATOM 655 C C . ARG A 1 80 ? -8.329 3.688 -18.081 1.00 61.56 80 ARG A C 1
ATOM 657 O O . ARG A 1 80 ? -9.390 3.897 -17.501 1.00 61.56 80 ARG A O 1
ATOM 664 N N . MET A 1 81 ? -7.962 4.335 -19.184 1.00 64.94 81 MET A N 1
ATOM 665 C CA . MET A 1 81 ? -8.787 5.350 -19.837 1.00 64.94 81 MET A CA 1
ATOM 666 C C . MET A 1 81 ? -10.143 4.777 -20.265 1.00 64.94 81 MET A C 1
ATOM 668 O O . MET A 1 81 ? -11.168 5.422 -20.068 1.00 64.94 81 MET A O 1
ATOM 672 N N . THR A 1 82 ? -10.168 3.541 -20.773 1.00 68.31 82 THR A N 1
ATOM 673 C CA . THR A 1 82 ? -11.417 2.869 -21.165 1.00 68.31 82 THR A CA 1
ATOM 674 C C . THR A 1 82 ? -12.257 2.369 -19.986 1.00 68.31 82 THR A C 1
ATOM 676 O O . THR A 1 82 ? -13.477 2.322 -20.098 1.00 68.31 82 THR A O 1
ATOM 679 N N . GLN A 1 83 ? -11.639 2.005 -18.856 1.00 61.81 83 GLN A N 1
ATOM 680 C CA . GLN A 1 83 ? -12.333 1.405 -17.707 1.00 61.81 83 GLN A CA 1
ATOM 681 C C . GLN A 1 83 ? -12.739 2.408 -16.613 1.00 61.81 83 GLN A C 1
ATOM 683 O O . GLN A 1 83 ? -13.319 1.985 -15.620 1.00 61.81 83 GLN A O 1
ATOM 688 N N . GLN A 1 84 ? -12.412 3.702 -16.744 1.00 56.84 84 GLN A N 1
ATOM 689 C CA . GLN A 1 84 ? -12.617 4.729 -15.701 1.00 56.84 84 GLN A CA 1
ATOM 690 C C . GLN A 1 84 ? -12.085 4.338 -14.304 1.00 56.84 84 GLN A C 1
ATOM 692 O O . GLN A 1 84 ? -12.505 4.902 -13.297 1.00 56.84 84 GLN A O 1
ATOM 697 N N . LYS A 1 85 ? -11.136 3.395 -14.216 1.00 49.06 85 LYS A N 1
ATOM 698 C CA . LYS A 1 85 ? -10.560 2.960 -12.937 1.00 49.06 85 LYS A CA 1
ATOM 699 C C . LYS A 1 85 ? -9.647 4.061 -12.374 1.00 49.06 85 LYS A C 1
ATOM 701 O O . LYS A 1 85 ? -8.645 4.399 -13.026 1.00 49.06 85 LYS A O 1
ATOM 706 N N . PRO A 1 86 ? -9.949 4.650 -11.202 1.00 54.88 86 PRO A N 1
ATOM 707 C CA . PRO A 1 86 ? -9.018 5.560 -10.551 1.00 54.88 86 PRO A CA 1
ATOM 708 C C . PRO A 1 86 ? -7.764 4.806 -10.135 1.00 54.88 86 PRO A C 1
ATOM 710 O O . PRO A 1 86 ? -7.837 3.726 -9.566 1.00 54.88 86 PRO A O 1
ATOM 713 N N . TYR A 1 87 ? -6.607 5.410 -10.388 1.00 57.53 87 TYR A N 1
ATOM 714 C CA . TYR A 1 87 ? -5.409 5.072 -9.636 1.00 57.53 87 TYR A CA 1
ATOM 715 C C . TYR A 1 87 ? -5.539 5.812 -8.311 1.00 57.53 87 TYR A C 1
ATOM 717 O O . TYR A 1 87 ? -5.286 7.014 -8.256 1.00 57.53 87 TYR A O 1
ATOM 725 N N . LEU A 1 88 ? -6.034 5.115 -7.295 1.00 60.28 88 LEU A N 1
ATOM 726 C CA . LEU A 1 88 ? -6.047 5.623 -5.935 1.00 60.28 88 LEU A CA 1
ATOM 727 C C . LEU A 1 88 ? -4.652 5.381 -5.369 1.00 60.28 88 LEU A C 1
ATOM 729 O O . LEU A 1 88 ? -4.258 4.234 -5.180 1.00 60.28 88 LEU A O 1
ATOM 733 N N . SER A 1 89 ? -3.886 6.451 -5.167 1.00 59.00 89 SER A N 1
ATOM 734 C CA . SER A 1 89 ? -2.643 6.366 -4.409 1.00 59.00 89 SER A CA 1
ATOM 735 C C . SER A 1 89 ? -2.640 7.365 -3.272 1.00 59.00 89 SER A C 1
ATOM 737 O O . SER A 1 89 ? -3.065 8.500 -3.464 1.00 59.00 89 SER A O 1
ATOM 739 N N . HIS A 1 90 ? -2.072 6.979 -2.136 1.00 54.03 90 HIS A N 1
ATOM 740 C CA . HIS A 1 90 ? -1.806 7.857 -0.999 1.00 54.03 90 HIS A CA 1
ATOM 741 C C . HIS A 1 90 ? -0.713 8.903 -1.289 1.00 54.03 90 HIS A C 1
ATOM 743 O O . HIS A 1 90 ? -0.451 9.769 -0.457 1.00 54.03 90 HIS A O 1
ATOM 749 N N . ALA A 1 91 ? -0.055 8.847 -2.455 1.00 52.97 91 ALA A N 1
ATOM 750 C CA . ALA A 1 91 ? 0.829 9.915 -2.901 1.00 52.97 91 ALA A CA 1
ATOM 751 C C . ALA A 1 91 ? -0.012 11.141 -3.307 1.00 52.97 91 ALA A C 1
ATOM 753 O O . ALA A 1 91 ? -0.948 10.979 -4.092 1.00 52.97 91 ALA A O 1
ATOM 754 N N . PRO A 1 92 ? 0.313 12.353 -2.822 1.00 46.88 92 PRO A N 1
ATOM 755 C CA . PRO A 1 92 ? -0.464 13.550 -3.123 1.00 46.88 92 PRO A CA 1
ATOM 756 C C . PRO A 1 92 ? -0.432 13.828 -4.631 1.00 46.88 92 PRO A C 1
ATOM 758 O O . PRO A 1 92 ? 0.611 14.187 -5.185 1.00 46.88 92 PRO A O 1
ATOM 761 N N . ASP A 1 93 ? -1.566 13.631 -5.305 1.00 48.44 93 ASP A N 1
ATOM 762 C CA . ASP A 1 93 ? -1.794 14.152 -6.654 1.00 48.44 93 ASP A CA 1
ATOM 763 C C . ASP A 1 93 ? -2.312 15.599 -6.563 1.00 48.44 93 ASP A C 1
ATOM 765 O O . ASP A 1 93 ? -2.691 16.080 -5.497 1.00 48.44 93 ASP A O 1
ATOM 769 N N . LYS A 1 94 ? -2.263 16.323 -7.680 1.00 46.19 94 LYS A N 1
ATOM 770 C CA . LYS A 1 94 ? -2.448 17.777 -7.809 1.00 46.19 94 LYS A CA 1
ATOM 771 C C . LYS A 1 94 ? -3.894 18.251 -7.589 1.00 46.19 94 LYS A C 1
ATOM 773 O O . LYS A 1 94 ? -4.516 18.816 -8.485 1.00 46.19 94 LYS A O 1
ATOM 778 N N . GLY A 1 95 ? -4.406 18.059 -6.387 1.00 56.44 95 GLY A N 1
ATOM 779 C CA . GLY A 1 95 ? -5.619 18.665 -5.858 1.00 56.44 95 GLY A CA 1
ATOM 780 C C . GLY A 1 95 ? -5.612 18.405 -4.365 1.00 56.44 95 GLY A C 1
ATOM 781 O O . GLY A 1 95 ? -5.552 17.245 -3.981 1.00 56.44 95 GLY A O 1
ATOM 782 N N . GLU A 1 96 ? -5.578 19.458 -3.546 1.00 58.03 96 GLU A N 1
ATOM 783 C CA . GLU A 1 96 ? -5.477 19.323 -2.090 1.00 58.03 96 GLU A CA 1
ATOM 784 C C . GLU A 1 96 ? -6.701 18.563 -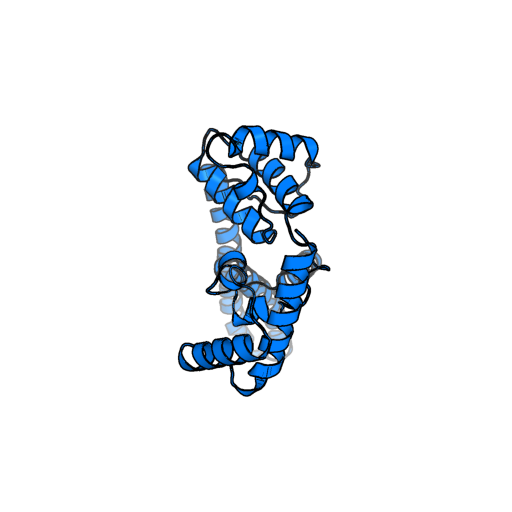1.572 1.00 58.03 96 GLU A C 1
ATOM 786 O O . GLU A 1 96 ? -7.817 19.090 -1.621 1.00 58.03 96 GLU A O 1
ATOM 791 N N . PRO A 1 97 ? -6.537 17.304 -1.136 1.00 69.19 97 PRO A N 1
ATOM 792 C CA . PRO A 1 97 ? -7.643 16.563 -0.576 1.00 69.19 97 PRO A CA 1
ATOM 793 C C . PRO A 1 97 ? -7.978 17.169 0.794 1.00 69.19 97 PRO A C 1
ATOM 795 O O . PRO A 1 97 ? -7.083 17.545 1.554 1.00 69.19 97 PRO A O 1
ATOM 798 N N . ASP A 1 98 ? -9.265 17.289 1.110 1.00 81.19 98 ASP A N 1
ATOM 799 C CA . ASP A 1 98 ? -9.739 17.917 2.344 1.00 81.19 98 ASP A CA 1
ATOM 800 C C . ASP A 1 98 ? -10.163 16.832 3.338 1.00 81.19 98 ASP A C 1
ATOM 802 O O . ASP A 1 98 ? -11.031 16.002 3.057 1.00 81.19 98 ASP A O 1
ATOM 806 N N . LEU A 1 99 ? -9.563 16.847 4.532 1.00 84.38 99 LEU A N 1
ATOM 807 C CA . LEU A 1 99 ? -9.889 15.913 5.611 1.00 84.38 99 LEU A CA 1
ATOM 808 C C . LEU A 1 99 ? -11.363 15.979 6.023 1.00 84.38 99 LEU A C 1
ATOM 810 O O . LEU A 1 99 ? -11.936 14.945 6.375 1.00 84.38 99 LEU A O 1
ATOM 814 N N . ALA A 1 100 ? -11.977 17.165 6.006 1.00 84.00 100 ALA A N 1
ATOM 815 C CA . ALA A 1 100 ? -13.383 17.325 6.361 1.00 84.00 100 ALA A CA 1
ATOM 816 C C . ALA A 1 100 ? -14.282 16.661 5.311 1.00 84.00 100 ALA A C 1
ATOM 818 O O . ALA A 1 100 ? -15.135 15.841 5.659 1.00 84.00 100 ALA A O 1
ATOM 819 N N . MET A 1 101 ? -14.012 16.934 4.033 1.00 86.12 101 MET A N 1
ATOM 820 C CA . MET A 1 101 ? -14.712 16.322 2.905 1.00 86.12 101 MET A CA 1
ATOM 821 C C . MET A 1 101 ? -14.545 14.798 2.882 1.00 86.12 101 MET A C 1
ATOM 823 O O . MET A 1 101 ? -15.523 14.068 2.740 1.00 86.12 101 MET A O 1
ATOM 827 N N . GLY A 1 102 ? -13.325 14.291 3.080 1.00 89.31 102 GLY A N 1
ATOM 828 C CA . GLY A 1 102 ? -13.063 12.852 3.127 1.00 89.31 102 GLY A CA 1
ATOM 829 C C . GLY A 1 102 ? -13.801 12.147 4.269 1.00 89.31 102 GLY A C 1
ATOM 830 O O . GLY A 1 102 ? -14.326 11.049 4.078 1.00 89.31 102 GLY A O 1
ATOM 831 N N . LYS A 1 103 ? -13.918 12.794 5.438 1.00 91.06 103 LYS A N 1
ATOM 832 C CA . LYS A 1 103 ? -14.712 12.287 6.567 1.00 91.06 103 LYS A CA 1
ATOM 833 C C . LYS A 1 103 ? -16.202 12.225 6.235 1.00 91.06 103 LYS A C 1
ATOM 835 O O . LYS A 1 103 ? -16.853 11.236 6.564 1.00 91.06 103 LYS A O 1
ATOM 840 N N . GLU A 1 104 ? -16.746 13.278 5.634 1.00 92.38 104 GLU A N 1
ATOM 841 C CA . GLU A 1 104 ? -18.162 13.343 5.268 1.00 92.38 104 GLU A CA 1
ATOM 842 C C . GLU A 1 104 ? -18.513 12.269 4.237 1.00 92.38 104 GLU A C 1
ATOM 844 O O . GLU A 1 104 ? -19.428 11.480 4.465 1.00 92.38 104 GLU A O 1
ATOM 849 N N . LEU A 1 105 ? -17.710 12.152 3.177 1.00 93.50 105 LEU A N 1
ATOM 850 C CA . LEU A 1 105 ? -17.873 11.122 2.151 1.00 93.50 105 LEU A CA 1
ATOM 851 C C . LEU A 1 105 ? -17.748 9.706 2.727 1.00 93.50 105 LEU A C 1
ATOM 853 O O . LEU A 1 105 ? -18.518 8.823 2.354 1.00 93.50 105 LEU A O 1
ATOM 857 N N . LEU A 1 106 ? -16.825 9.475 3.667 1.00 93.75 106 LEU A N 1
ATOM 858 C CA . LEU A 1 106 ? -16.712 8.187 4.355 1.00 93.75 106 LEU A CA 1
ATOM 859 C C . LEU A 1 106 ? -18.011 7.847 5.096 1.00 93.75 106 LEU A C 1
ATOM 861 O O . LEU A 1 106 ? -18.521 6.733 4.979 1.00 93.75 106 LEU A O 1
ATOM 865 N N . ILE A 1 107 ? -18.547 8.796 5.867 1.00 92.12 107 ILE A N 1
ATOM 866 C CA . ILE A 1 107 ? -19.785 8.587 6.622 1.00 92.12 107 ILE A CA 1
ATOM 867 C C . ILE A 1 107 ? -20.936 8.342 5.649 1.00 92.12 107 ILE A C 1
ATOM 869 O O . ILE A 1 107 ? -21.631 7.340 5.784 1.00 92.12 107 ILE A O 1
ATOM 873 N N . GLU A 1 108 ? -21.111 9.197 4.646 1.00 94.06 108 GLU A N 1
ATOM 874 C CA . GLU A 1 108 ? -22.225 9.116 3.701 1.00 94.06 108 GLU A CA 1
ATOM 875 C C . GLU A 1 108 ? -22.209 7.806 2.899 1.00 94.06 108 GLU A C 1
ATOM 877 O O . GLU A 1 108 ? -23.244 7.156 2.753 1.00 94.06 108 GLU A O 1
ATOM 882 N N . ARG A 1 109 ? -21.040 7.389 2.396 1.00 93.06 109 ARG A N 1
ATOM 883 C CA . ARG A 1 109 ? -20.939 6.263 1.456 1.00 93.06 109 ARG A CA 1
ATOM 884 C C . ARG A 1 109 ? -20.701 4.919 2.127 1.00 93.06 109 ARG A C 1
ATOM 886 O O . ARG A 1 109 ? -21.219 3.910 1.651 1.00 93.06 109 ARG A O 1
ATOM 893 N N . CYS A 1 110 ? -19.929 4.874 3.212 1.00 91.25 110 CYS A N 1
ATOM 894 C CA . CYS A 1 110 ? -19.543 3.611 3.844 1.00 91.25 110 CYS A CA 1
ATOM 895 C C . CYS A 1 110 ? -20.514 3.181 4.950 1.00 91.25 110 CYS A C 1
ATOM 897 O O . CYS A 1 110 ? -20.715 1.977 5.126 1.00 91.25 110 CYS A O 1
ATOM 899 N N . SER A 1 111 ? -21.161 4.121 5.659 1.00 92.75 111 SER A N 1
ATOM 900 C CA . SER A 1 111 ? -22.100 3.771 6.744 1.00 92.75 111 SER A CA 1
ATOM 901 C C . SER A 1 111 ? -23.399 3.127 6.254 1.00 92.75 111 SER A C 1
ATOM 903 O O . SER A 1 111 ? -24.113 2.506 7.036 1.00 92.75 111 SER A O 1
ATOM 905 N N . THR A 1 112 ? -23.689 3.221 4.951 1.00 89.56 112 THR A N 1
ATOM 906 C CA . THR A 1 112 ? -24.864 2.582 4.347 1.00 89.56 112 THR A CA 1
ATOM 907 C C . THR A 1 112 ? -24.812 1.056 4.454 1.00 89.56 112 THR A C 1
ATOM 909 O O . THR A 1 112 ? -25.852 0.423 4.615 1.00 89.56 112 THR A O 1
ATOM 912 N N . CYS A 1 113 ? -23.616 0.464 4.355 1.00 90.62 113 CYS A N 1
ATOM 913 C CA . CYS A 1 113 ? -23.432 -0.992 4.324 1.00 90.62 113 CYS A CA 1
ATOM 914 C C . CYS A 1 113 ? -22.539 -1.522 5.454 1.00 90.62 113 CYS A C 1
ATOM 916 O O . CYS A 1 113 ? -22.602 -2.708 5.772 1.00 90.62 113 CYS A O 1
ATOM 918 N N . HIS A 1 114 ? -21.697 -0.679 6.055 1.00 91.94 114 HIS A N 1
ATOM 919 C CA . HIS A 1 114 ? -20.742 -1.082 7.082 1.00 91.94 114 HIS A CA 1
ATOM 920 C C . HIS A 1 114 ? -20.944 -0.297 8.374 1.00 91.94 114 HIS A C 1
ATOM 922 O O . HIS A 1 114 ? -21.245 0.894 8.358 1.00 91.94 114 HIS A O 1
ATOM 928 N N . LEU A 1 115 ? -20.671 -0.937 9.513 1.00 92.25 115 LEU A N 1
ATOM 929 C CA . LEU A 1 115 ? -20.518 -0.203 10.765 1.00 92.25 115 LEU A CA 1
ATOM 930 C C . LEU A 1 115 ? -19.266 0.671 10.699 1.00 92.25 115 LEU A C 1
ATOM 932 O O . LEU A 1 115 ? -18.171 0.177 10.413 1.00 92.25 115 LEU A O 1
ATOM 936 N N . LEU A 1 116 ? -19.416 1.952 11.040 1.00 89.25 116 LEU A N 1
ATOM 937 C CA . LEU A 1 116 ? -18.319 2.918 10.983 1.00 89.25 116 LEU A CA 1
ATOM 938 C C . LEU A 1 116 ? -17.133 2.489 11.860 1.00 89.25 116 LEU A C 1
ATOM 940 O O . LEU A 1 116 ? -15.988 2.642 11.459 1.00 89.25 116 LEU A O 1
ATOM 944 N N . GLU A 1 117 ? -17.388 1.856 13.004 1.00 85.44 117 GLU A N 1
ATOM 945 C CA . GLU A 1 117 ? -16.342 1.284 13.859 1.00 85.44 117 GLU A CA 1
ATOM 946 C C . GLU A 1 117 ? -15.470 0.251 13.125 1.00 85.44 117 GLU A C 1
ATOM 948 O O . GLU A 1 117 ? -14.249 0.249 13.264 1.00 85.44 117 GLU A O 1
ATOM 953 N N . THR A 1 118 ? -16.077 -0.595 12.288 1.00 85.25 118 THR A N 1
ATOM 954 C CA . THR A 1 118 ? -15.342 -1.598 11.500 1.00 85.25 118 THR A CA 1
ATOM 955 C C . THR A 1 118 ? -14.496 -0.931 10.417 1.00 85.25 118 THR A C 1
ATOM 957 O O . THR A 1 118 ? -13.359 -1.340 10.170 1.00 85.25 118 THR A O 1
ATOM 960 N N . VAL A 1 119 ? -15.041 0.119 9.798 1.00 89.19 119 VAL A N 1
ATOM 961 C CA . VAL A 1 119 ? -14.373 0.905 8.753 1.00 89.19 119 VAL A CA 1
ATOM 962 C C . VAL A 1 119 ? -13.252 1.774 9.320 1.00 89.19 119 VAL A C 1
ATOM 964 O O . VAL A 1 119 ? -12.327 2.099 8.597 1.00 89.19 119 VAL A O 1
ATOM 967 N N . LEU A 1 120 ? -13.284 2.148 10.598 1.00 89.25 120 LEU A N 1
ATOM 968 C CA . LEU A 1 120 ? -12.265 3.009 11.210 1.00 89.25 120 LEU A CA 1
ATOM 969 C C . LEU A 1 120 ? -11.130 2.239 11.904 1.00 89.25 120 LEU A C 1
ATOM 971 O O . LEU A 1 120 ? -10.242 2.872 12.480 1.00 89.25 120 LEU A O 1
ATOM 975 N N . ARG A 1 121 ? -11.125 0.898 11.863 1.00 87.00 121 ARG A N 1
ATOM 976 C CA . ARG A 1 121 ? -10.033 0.095 12.443 1.00 87.00 121 ARG A CA 1
ATOM 977 C C . ARG A 1 121 ? -8.695 0.449 11.781 1.00 87.00 121 ARG A C 1
ATOM 979 O O . ARG A 1 121 ? -8.653 0.426 10.553 1.00 87.00 121 ARG A O 1
ATOM 986 N N . PRO A 1 122 ? -7.618 0.727 12.541 1.00 83.50 122 PRO A N 1
ATOM 987 C CA . PRO A 1 122 ? -6.333 1.121 11.969 1.00 83.50 122 PRO A CA 1
ATOM 988 C C . PRO A 1 122 ? -5.765 0.082 11.000 1.00 83.50 122 PRO A C 1
ATOM 990 O O . PRO A 1 122 ? -5.809 -1.118 11.272 1.00 83.50 122 PRO A O 1
ATOM 993 N N . ARG A 1 123 ? -5.221 0.545 9.872 1.00 84.62 123 ARG A N 1
ATOM 994 C CA . ARG A 1 123 ? -4.574 -0.297 8.851 1.00 84.62 123 ARG A CA 1
ATOM 995 C C . ARG A 1 123 ? -3.432 0.472 8.188 1.00 84.62 123 ARG A C 1
ATOM 997 O O . ARG A 1 123 ? -3.544 1.686 8.065 1.00 84.62 123 ARG A O 1
ATOM 1004 N N . PRO A 1 124 ? -2.364 -0.197 7.728 1.00 81.38 124 PRO A N 1
ATOM 1005 C CA . PRO A 1 124 ? -1.339 0.430 6.896 1.00 81.38 124 PRO A CA 1
ATOM 1006 C C . PRO A 1 124 ? -1.922 1.144 5.667 1.00 81.38 124 PRO A C 1
ATOM 1008 O O . PRO A 1 124 ? -2.933 0.706 5.118 1.00 81.38 124 PRO A O 1
ATOM 1011 N N . ALA A 1 125 ? -1.254 2.201 5.195 1.00 79.19 125 ALA A N 1
ATOM 1012 C CA . ALA A 1 125 ? -1.742 3.016 4.081 1.00 79.19 125 ALA A CA 1
ATOM 1013 C C . ALA A 1 125 ? -1.997 2.201 2.797 1.00 79.19 125 ALA A C 1
ATOM 1015 O O . ALA A 1 125 ? -3.042 2.368 2.176 1.00 79.19 125 ALA A O 1
ATOM 1016 N N . HIS A 1 126 ? -1.116 1.254 2.449 1.00 75.12 126 HIS A N 1
ATOM 1017 C CA . HIS A 1 126 ? -1.301 0.370 1.286 1.00 75.12 126 HIS A CA 1
ATOM 1018 C C . HIS A 1 126 ? -2.566 -0.501 1.401 1.00 75.12 126 HIS A C 1
ATOM 1020 O O . HIS A 1 126 ? -3.250 -0.772 0.414 1.00 75.12 126 HIS A O 1
ATOM 1026 N N . ASN A 1 127 ? -2.918 -0.924 2.621 1.00 82.00 127 ASN A N 1
ATOM 1027 C CA . ASN A 1 127 ? -4.116 -1.723 2.860 1.00 82.00 127 ASN A CA 1
ATOM 1028 C C . ASN A 1 127 ? -5.375 -0.875 2.686 1.00 82.00 127 ASN A C 1
ATOM 1030 O O . ASN A 1 127 ? -6.384 -1.383 2.199 1.00 82.00 127 ASN A O 1
ATOM 1034 N N . TRP A 1 128 ? -5.318 0.414 3.034 1.00 89.88 128 TRP A N 1
ATOM 1035 C CA . TRP A 1 128 ? -6.407 1.340 2.735 1.00 89.88 128 TRP A CA 1
ATOM 1036 C C . TRP A 1 128 ? -6.607 1.540 1.238 1.00 89.88 128 TRP A C 1
ATOM 1038 O O . TRP A 1 128 ? -7.750 1.484 0.793 1.00 89.88 128 TRP A O 1
ATOM 1048 N N . GLU A 1 129 ? -5.534 1.710 0.461 1.00 84.62 129 GLU A N 1
ATOM 1049 C CA . GLU A 1 129 ? -5.633 1.857 -1.000 1.00 84.62 129 GLU A CA 1
ATOM 1050 C C . GLU A 1 129 ? -6.397 0.700 -1.625 1.00 84.62 129 GLU A C 1
ATOM 1052 O O . GLU A 1 129 ? -7.389 0.914 -2.320 1.00 84.62 129 GLU A O 1
ATOM 1057 N N . LYS A 1 130 ? -5.973 -0.525 -1.304 1.00 83.56 130 LYS A N 1
ATOM 1058 C CA . LYS A 1 130 ? -6.587 -1.742 -1.826 1.00 83.56 130 LYS A CA 1
ATOM 1059 C C . LYS A 1 130 ? -8.063 -1.841 -1.442 1.00 83.56 130 LYS A C 1
ATOM 1061 O O . LYS A 1 130 ? -8.904 -2.092 -2.299 1.00 83.56 130 LYS A O 1
ATOM 1066 N N . VAL A 1 131 ? -8.391 -1.624 -0.166 1.00 90.06 131 VAL A N 1
ATOM 1067 C CA . VAL A 1 131 ? -9.776 -1.721 0.323 1.00 90.06 131 VAL A CA 1
ATOM 1068 C C . VAL A 1 131 ? -10.670 -0.677 -0.340 1.00 90.06 131 VAL A C 1
ATOM 1070 O O . VAL A 1 131 ? -11.770 -1.004 -0.780 1.00 90.06 131 VAL A O 1
ATOM 1073 N N . VAL A 1 132 ? -10.221 0.577 -0.428 1.00 91.19 132 VAL A N 1
ATOM 1074 C CA . VAL A 1 132 ? -11.017 1.651 -1.035 1.00 91.19 132 VAL A CA 1
ATOM 1075 C C . VAL A 1 132 ? -11.153 1.434 -2.545 1.00 91.19 132 VAL A C 1
ATOM 1077 O O . VAL A 1 132 ? -12.236 1.654 -3.085 1.00 91.19 132 VAL A O 1
ATOM 1080 N N . GLU A 1 133 ? -10.118 0.937 -3.228 1.00 86.62 133 GLU A N 1
ATOM 1081 C CA . GLU A 1 133 ? -10.186 0.554 -4.644 1.00 86.62 133 GLU A CA 1
ATOM 1082 C C . GLU A 1 133 ? -11.219 -0.559 -4.881 1.00 86.62 133 GLU A C 1
ATOM 1084 O O . GLU A 1 133 ? -12.108 -0.412 -5.724 1.00 86.62 133 GLU A O 1
ATOM 1089 N N . GLU A 1 134 ? -11.166 -1.637 -4.096 1.00 85.69 134 GLU A N 1
ATOM 1090 C CA . GLU A 1 134 ? -12.130 -2.740 -4.168 1.00 85.69 134 GLU A CA 1
ATOM 1091 C C . GLU A 1 134 ? -13.561 -2.261 -3.890 1.00 85.69 134 GLU A C 1
ATOM 1093 O O . GLU A 1 134 ? -14.487 -2.592 -4.636 1.00 85.69 134 GLU A O 1
ATOM 1098 N N . MET A 1 135 ? -13.756 -1.429 -2.862 1.00 90.25 135 MET A N 1
ATOM 1099 C CA . MET A 1 135 ? -15.074 -0.882 -2.533 1.00 90.25 135 MET A CA 1
ATOM 1100 C C . MET A 1 135 ? -15.594 0.072 -3.604 1.00 90.25 135 MET A C 1
ATOM 1102 O O . MET A 1 135 ? -16.785 0.056 -3.897 1.00 90.25 135 MET A O 1
ATOM 1106 N N . THR A 1 136 ? -14.724 0.856 -4.239 1.00 90.44 136 THR A N 1
ATOM 1107 C CA . THR A 1 136 ? -15.108 1.722 -5.364 1.00 90.44 136 THR A CA 1
ATOM 1108 C C . THR A 1 136 ? -15.621 0.887 -6.534 1.00 90.44 136 THR A C 1
ATOM 1110 O O . THR A 1 136 ? -16.640 1.221 -7.134 1.00 90.44 136 THR A O 1
ATOM 1113 N N . MET A 1 137 ? -14.964 -0.242 -6.818 1.00 83.06 137 MET A N 1
ATOM 1114 C CA . MET A 1 137 ? -15.379 -1.177 -7.865 1.00 83.06 137 MET A CA 1
ATOM 1115 C C . MET A 1 137 ? -16.710 -1.869 -7.542 1.00 83.06 137 MET A C 1
ATOM 1117 O O . MET A 1 137 ? -17.569 -1.975 -8.414 1.00 83.06 137 MET A O 1
ATOM 1121 N N . ILE A 1 138 ? -16.893 -2.332 -6.302 1.00 86.50 138 ILE A N 1
ATOM 1122 C CA . ILE A 1 138 ? -18.102 -3.053 -5.870 1.00 86.50 138 ILE A CA 1
ATOM 1123 C C . ILE A 1 138 ? -19.302 -2.109 -5.749 1.00 86.50 138 ILE A C 1
ATOM 1125 O O . ILE A 1 138 ? -20.418 -2.466 -6.121 1.00 86.50 138 ILE A O 1
ATOM 1129 N N . ALA A 1 139 ? -19.085 -0.903 -5.226 1.00 85.12 139 ALA A N 1
ATOM 1130 C CA . ALA A 1 139 ? -20.143 0.059 -4.964 1.00 85.12 139 ALA A CA 1
ATOM 1131 C C . ALA A 1 139 ? -20.451 0.965 -6.164 1.00 85.12 139 ALA A C 1
ATOM 1133 O O . ALA A 1 139 ? -21.324 1.820 -6.041 1.00 85.12 139 ALA A O 1
ATOM 1134 N N . TRP A 1 140 ? -19.780 0.817 -7.310 1.00 82.25 140 TRP A N 1
ATOM 1135 C CA . TRP A 1 140 ? -20.052 1.623 -8.503 1.00 82.25 140 TRP A CA 1
ATOM 1136 C C . TRP A 1 140 ? -21.536 1.509 -8.932 1.00 82.25 140 TRP A C 1
ATOM 1138 O O . TRP A 1 140 ? -22.050 0.391 -9.007 1.00 82.25 140 TRP A O 1
ATOM 1148 N N . PRO A 1 141 ? -22.267 2.616 -9.212 1.00 82.75 141 PRO A N 1
ATOM 1149 C CA . PRO A 1 141 ? -21.832 4.015 -9.315 1.00 82.75 141 PRO A CA 1
ATOM 1150 C C . PRO A 1 141 ? -21.935 4.875 -8.045 1.00 82.75 141 PRO A C 1
ATOM 1152 O O . PRO A 1 141 ? -21.780 6.091 -8.112 1.00 82.75 141 PRO A O 1
ATOM 1155 N N . ARG A 1 142 ? -22.202 4.275 -6.883 1.00 87.06 142 ARG A N 1
ATOM 1156 C CA . ARG A 1 142 ? -22.402 4.988 -5.612 1.00 87.06 142 ARG A CA 1
ATOM 1157 C C . ARG A 1 142 ? -21.136 5.646 -5.076 1.00 87.06 142 ARG A C 1
ATOM 1159 O O . ARG A 1 142 ? -21.263 6.636 -4.375 1.00 87.06 142 ARG A O 1
ATOM 1166 N N . ILE A 1 143 ? -19.947 5.108 -5.332 1.00 88.19 143 ILE A N 1
ATOM 1167 C CA . ILE A 1 143 ? -18.683 5.732 -4.914 1.00 88.19 143 ILE A CA 1
ATOM 1168 C C . ILE A 1 143 ? -17.944 6.149 -6.174 1.00 88.19 143 ILE A C 1
ATOM 1170 O O . ILE A 1 143 ? -17.533 5.288 -6.953 1.00 88.19 143 ILE A O 1
ATOM 1174 N N . ARG A 1 144 ? -17.800 7.458 -6.395 1.00 83.44 144 ARG A N 1
ATOM 1175 C CA . ARG A 1 144 ? -17.078 7.972 -7.555 1.00 83.44 144 ARG A CA 1
ATOM 1176 C C . ARG A 1 144 ? -15.567 7.979 -7.327 1.00 83.44 144 ARG A C 1
ATOM 1178 O O . ARG A 1 144 ? -15.113 8.106 -6.193 1.00 83.44 144 ARG A O 1
ATOM 1185 N N . PRO A 1 145 ? -14.769 7.860 -8.400 1.00 81.19 145 PRO A N 1
ATOM 1186 C CA . PRO A 1 145 ? -13.309 7.869 -8.327 1.00 81.19 145 PRO A CA 1
ATOM 1187 C C . PRO A 1 145 ? -12.676 9.035 -7.544 1.00 81.19 145 PRO A C 1
ATOM 1189 O O . PRO A 1 145 ? -11.721 8.852 -6.788 1.00 81.19 145 PRO A O 1
ATOM 1192 N N . ASP A 1 146 ? -13.211 10.238 -7.718 1.00 80.62 146 ASP A N 1
ATOM 1193 C CA . ASP A 1 146 ? -12.808 11.459 -7.018 1.00 80.62 146 ASP A CA 1
ATOM 1194 C C . ASP A 1 146 ? -13.177 11.418 -5.529 1.00 80.62 146 ASP A C 1
ATOM 1196 O O . ASP A 1 146 ? -12.361 11.761 -4.675 1.00 80.62 146 ASP A O 1
ATOM 1200 N N . GLU A 1 147 ? -14.364 10.909 -5.204 1.00 87.44 147 GLU A N 1
ATOM 1201 C CA . GLU A 1 147 ? -14.818 10.728 -3.821 1.00 87.44 147 GLU A CA 1
ATOM 1202 C C . GLU A 1 147 ? -13.986 9.661 -3.096 1.00 87.44 147 GLU A C 1
ATOM 1204 O O . GLU A 1 147 ? -13.573 9.855 -1.955 1.00 87.44 147 GLU A O 1
ATOM 1209 N N . ALA A 1 148 ? -13.664 8.561 -3.780 1.00 89.31 148 ALA A N 1
ATOM 1210 C CA . ALA A 1 148 ? -12.787 7.514 -3.271 1.00 89.31 148 ALA A CA 1
ATOM 1211 C C . ALA A 1 148 ? -11.382 8.041 -2.944 1.00 89.31 148 ALA A C 1
ATOM 1213 O O . ALA A 1 148 ? -10.776 7.611 -1.965 1.00 89.31 148 ALA A O 1
ATOM 1214 N N . THR A 1 149 ? -10.883 9.012 -3.717 1.00 87.56 149 THR A N 1
ATOM 1215 C CA . THR A 1 149 ? -9.593 9.670 -3.449 1.00 87.56 149 THR A CA 1
ATOM 1216 C C . THR A 1 149 ? -9.643 10.467 -2.141 1.00 87.56 149 THR A C 1
ATOM 1218 O O . THR A 1 149 ? -8.740 10.343 -1.315 1.00 87.56 149 THR A O 1
ATOM 1221 N N . GLN A 1 150 ? -10.724 11.219 -1.903 1.00 88.12 150 GLN A N 1
ATOM 1222 C CA . GLN A 1 150 ? -10.928 11.971 -0.656 1.00 88.12 150 GLN A CA 1
ATOM 1223 C C . GLN A 1 150 ? -11.090 11.045 0.560 1.00 88.12 150 GLN A C 1
ATOM 1225 O O . GLN A 1 150 ? -10.505 11.283 1.619 1.00 88.12 150 GLN A O 1
ATOM 1230 N N . ILE A 1 151 ? -11.844 9.952 0.400 1.00 91.88 151 ILE A N 1
ATOM 1231 C CA . ILE A 1 151 ? -12.032 8.929 1.438 1.00 91.88 151 ILE A CA 1
ATOM 1232 C C . ILE A 1 151 ? -10.695 8.269 1.789 1.00 91.88 151 ILE A C 1
ATOM 1234 O O . ILE A 1 151 ? -10.355 8.145 2.969 1.00 91.88 151 ILE A O 1
ATOM 1238 N N . LEU A 1 152 ? -9.922 7.867 0.775 1.00 90.44 152 LEU A N 1
ATOM 1239 C CA . LEU A 1 152 ? -8.609 7.261 0.965 1.00 90.44 152 LEU A CA 1
ATOM 1240 C C . LEU A 1 152 ? -7.677 8.210 1.718 1.00 90.44 152 LEU A C 1
ATOM 1242 O O . LEU A 1 152 ? -7.069 7.793 2.699 1.00 90.44 152 LEU A O 1
ATOM 1246 N N . PHE A 1 153 ? -7.609 9.479 1.309 1.00 88.12 153 PHE A N 1
ATOM 1247 C CA . PHE A 1 153 ? -6.783 10.477 1.981 1.00 88.12 153 PHE A CA 1
ATOM 1248 C C . PHE A 1 153 ? -7.116 10.579 3.475 1.00 88.12 153 PHE A C 1
ATOM 1250 O O . PHE A 1 153 ? -6.226 10.427 4.315 1.00 88.12 153 PHE A O 1
ATOM 1257 N N . TYR A 1 154 ? -8.403 10.722 3.814 1.00 90.69 154 TYR A N 1
ATOM 1258 C CA . TYR A 1 154 ? -8.858 10.768 5.204 1.00 90.69 154 TYR A CA 1
ATOM 1259 C C . TYR A 1 154 ? -8.443 9.523 6.001 1.00 90.69 154 TYR A C 1
ATOM 1261 O O . TYR A 1 154 ? -7.916 9.642 7.111 1.00 90.69 154 TYR A O 1
ATOM 1269 N N . LEU A 1 155 ? -8.654 8.325 5.449 1.00 91.44 155 LEU A N 1
ATOM 1270 C CA . LEU A 1 155 ? -8.298 7.066 6.109 1.00 91.44 155 LEU A CA 1
ATOM 1271 C C . LEU A 1 155 ? -6.785 6.925 6.279 1.00 91.44 155 LEU A C 1
ATOM 1273 O O . LEU A 1 155 ? -6.320 6.498 7.335 1.00 91.44 155 LEU A O 1
ATOM 1277 N N . THR A 1 156 ? -6.001 7.336 5.284 1.00 88.56 156 THR A N 1
ATOM 1278 C CA . THR A 1 156 ? -4.543 7.264 5.378 1.00 88.56 156 THR A CA 1
ATOM 1279 C C . THR A 1 156 ? -3.983 8.225 6.420 1.00 88.56 156 THR A C 1
ATOM 1281 O O . THR A 1 156 ? -3.183 7.800 7.248 1.00 88.56 156 THR A O 1
ATOM 1284 N N . GLU A 1 157 ? -4.466 9.468 6.473 1.00 86.25 157 GLU A N 1
ATOM 1285 C CA . GLU A 1 157 ? -3.956 10.467 7.418 1.00 86.25 157 GLU A CA 1
ATOM 1286 C C . GLU A 1 157 ? -4.426 10.213 8.858 1.00 86.25 157 GLU A C 1
ATOM 1288 O O . GLU A 1 157 ? -3.691 10.474 9.811 1.00 86.25 157 GLU A O 1
ATOM 1293 N N . THR A 1 158 ? -5.643 9.686 9.041 1.00 87.31 158 THR A N 1
ATOM 1294 C CA . THR A 1 158 ? -6.243 9.540 10.380 1.00 87.31 158 THR A CA 1
ATOM 1295 C C . THR A 1 158 ? -6.206 8.122 10.943 1.00 87.31 158 THR A C 1
ATOM 1297 O O . THR A 1 158 ? -6.275 7.962 12.163 1.00 87.31 158 THR A O 1
ATOM 1300 N N . ARG A 1 159 ? -6.120 7.090 10.090 1.00 88.25 159 ARG A N 1
ATOM 1301 C CA . ARG A 1 159 ? -6.225 5.666 10.474 1.00 88.25 159 ARG A CA 1
ATOM 1302 C C . ARG A 1 159 ? -5.041 4.809 10.035 1.00 88.25 159 ARG A C 1
ATOM 1304 O O . ARG A 1 159 ? -5.065 3.607 10.307 1.00 88.25 159 ARG A O 1
ATOM 1311 N N . SER A 1 160 ? -4.012 5.377 9.402 1.00 81.31 160 SER A N 1
ATOM 1312 C CA . SER A 1 160 ? -2.751 4.649 9.213 1.00 81.31 160 SER A CA 1
ATOM 1313 C C . SER A 1 160 ? -1.811 4.854 10.393 1.00 81.31 160 SER A C 1
ATOM 1315 O O . SER A 1 160 ? -1.641 5.991 10.841 1.00 81.31 160 SER A O 1
ATOM 1317 N N . PRO A 1 161 ? -1.156 3.791 10.890 1.00 71.62 161 PRO A N 1
ATOM 1318 C CA . PRO A 1 161 ? -0.028 3.945 11.798 1.00 71.62 161 PRO A CA 1
ATOM 1319 C C . PRO A 1 161 ? 1.031 4.829 11.128 1.00 71.62 161 PRO A C 1
ATOM 1321 O O . PRO A 1 161 ? 1.483 4.528 10.021 1.00 71.62 161 PRO A O 1
ATOM 1324 N N . LYS A 1 162 ? 1.421 5.939 11.767 1.00 60.00 162 LYS A N 1
ATOM 1325 C CA . LYS A 1 162 ? 2.514 6.775 11.251 1.00 60.00 162 LYS A CA 1
ATOM 1326 C C . LYS A 1 162 ? 3.803 5.962 11.340 1.00 60.00 162 LYS A C 1
ATOM 1328 O O . LYS A 1 162 ? 4.046 5.316 12.354 1.00 60.00 162 LYS A O 1
ATOM 1333 N N . ALA A 1 163 ? 4.645 6.021 10.309 1.00 48.41 163 ALA A N 1
ATOM 1334 C CA . ALA A 1 163 ? 5.863 5.209 10.166 1.00 48.41 163 ALA A CA 1
ATOM 1335 C C . ALA A 1 163 ? 6.892 5.336 11.322 1.00 48.41 163 ALA A C 1
ATOM 1337 O O . ALA A 1 163 ? 7.880 4.614 11.339 1.00 48.41 163 ALA A O 1
ATOM 1338 N N . GLY A 1 164 ? 6.660 6.217 12.305 1.00 44.72 164 GLY A N 1
ATOM 1339 C CA . GLY A 1 164 ? 7.431 6.327 13.549 1.00 44.72 164 GLY A CA 1
ATOM 1340 C C . GLY A 1 164 ? 6.772 5.727 14.803 1.00 44.72 164 GLY A C 1
ATOM 1341 O O . GLY A 1 164 ? 7.340 5.865 15.879 1.00 44.72 164 GLY A O 1
ATOM 1342 N N . SER A 1 165 ? 5.593 5.095 14.706 1.00 45.62 165 SER A N 1
ATOM 1343 C CA . SER A 1 165 ? 4.898 4.442 15.833 1.00 45.62 165 SER A CA 1
ATOM 1344 C C . SER A 1 165 ? 4.699 2.936 15.648 1.00 45.62 165 SER A C 1
ATOM 1346 O O . SER A 1 165 ? 3.894 2.337 16.362 1.00 45.62 165 SER A O 1
ATOM 1348 N N . ALA A 1 166 ? 5.410 2.311 14.708 1.00 41.88 166 ALA A N 1
ATOM 1349 C CA . ALA A 1 166 ? 5.610 0.871 14.759 1.00 41.88 166 ALA A CA 1
ATOM 1350 C C . ALA A 1 166 ? 6.570 0.596 15.925 1.00 41.88 166 ALA A C 1
ATOM 1352 O O . ALA A 1 166 ? 7.784 0.509 15.747 1.00 41.88 166 ALA A O 1
ATOM 1353 N N . ALA A 1 167 ? 6.025 0.527 17.143 1.00 45.66 167 ALA A N 1
ATOM 1354 C CA . ALA A 1 167 ? 6.673 -0.252 18.184 1.00 45.66 167 ALA A CA 1
ATOM 1355 C C . ALA A 1 167 ? 6.957 -1.631 17.576 1.00 45.66 167 ALA A C 1
ATOM 1357 O O . ALA A 1 167 ? 6.122 -2.148 16.829 1.00 45.66 167 ALA A O 1
ATOM 1358 N N . ALA A 1 168 ? 8.148 -2.181 17.828 1.00 44.88 168 ALA A N 1
ATOM 1359 C CA . ALA A 1 168 ? 8.440 -3.556 17.445 1.00 44.88 168 ALA A CA 1
ATOM 1360 C C . ALA A 1 168 ? 7.244 -4.432 17.854 1.00 44.88 168 ALA A C 1
ATOM 1362 O O . ALA A 1 168 ? 6.722 -4.206 18.956 1.00 44.88 168 ALA A O 1
ATOM 1363 N N . PRO A 1 169 ? 6.778 -5.343 16.976 1.00 56.03 169 PRO A N 1
ATOM 1364 C CA . PRO A 1 169 ? 5.610 -6.150 17.272 1.00 56.03 169 PRO A CA 1
ATOM 1365 C C . PRO A 1 169 ? 5.819 -6.785 18.638 1.00 56.03 169 PRO A C 1
ATOM 1367 O O . PRO A 1 169 ? 6.862 -7.390 18.898 1.00 56.03 169 PRO A O 1
ATOM 1370 N N . THR A 1 170 ? 4.881 -6.536 19.546 1.00 69.06 170 THR A N 1
ATOM 1371 C CA . THR A 1 170 ? 5.025 -6.994 20.929 1.00 69.06 170 THR A CA 1
ATOM 1372 C C . THR A 1 170 ? 5.175 -8.516 20.943 1.00 69.06 170 THR A C 1
ATOM 1374 O O . THR A 1 170 ? 4.705 -9.199 20.030 1.00 69.06 170 THR A O 1
ATOM 1377 N N . GLU A 1 171 ? 5.802 -9.074 21.979 1.00 78.94 171 GLU A N 1
ATOM 1378 C CA . GLU A 1 171 ? 5.881 -10.534 22.173 1.00 78.94 171 GLU A CA 1
ATOM 1379 C C . GLU A 1 171 ? 4.490 -11.184 21.983 1.00 78.94 171 GLU A C 1
ATOM 1381 O O . GLU A 1 171 ? 4.337 -12.223 21.346 1.00 78.94 171 GLU A O 1
ATOM 1386 N N . LEU A 1 172 ? 3.430 -10.498 22.422 1.00 80.12 172 LEU A N 1
ATOM 1387 C CA . LEU A 1 172 ? 2.052 -10.945 22.255 1.00 80.12 172 LEU A CA 1
ATOM 1388 C C . LEU A 1 172 ? 1.572 -10.934 20.792 1.00 80.12 172 LEU A C 1
ATOM 1390 O O . LEU A 1 172 ? 0.936 -11.891 20.349 1.00 80.12 172 LEU A O 1
ATOM 1394 N N . GLU A 1 173 ? 1.873 -9.876 20.034 1.00 79.56 173 GLU A N 1
ATOM 1395 C CA . GLU A 1 173 ? 1.542 -9.781 18.603 1.00 79.56 173 GLU A CA 1
ATOM 1396 C C . GLU A 1 173 ? 2.255 -10.858 17.785 1.00 79.56 173 GLU A C 1
ATOM 1398 O O . GLU A 1 173 ? 1.652 -11.468 16.901 1.00 79.56 173 GLU A O 1
ATOM 1403 N N . THR A 1 174 ? 3.516 -11.125 18.122 1.00 82.56 174 THR A N 1
ATOM 1404 C CA . THR A 1 174 ? 4.358 -12.097 17.420 1.00 82.56 174 THR A CA 1
ATOM 1405 C C . THR A 1 174 ? 3.919 -13.535 17.698 1.00 82.56 174 THR A C 1
ATOM 1407 O O . THR A 1 174 ? 3.813 -14.340 16.768 1.00 82.56 174 THR A O 1
ATOM 1410 N N . HIS A 1 175 ? 3.627 -13.861 18.961 1.00 85.00 175 HIS A N 1
ATOM 1411 C CA . HIS A 1 175 ? 3.438 -15.247 19.395 1.00 85.00 175 HIS A CA 1
ATOM 1412 C C . HIS A 1 175 ? 1.967 -15.666 19.552 1.00 85.00 175 HIS A C 1
ATOM 1414 O O . HIS A 1 175 ? 1.659 -16.846 19.393 1.00 85.00 175 HIS A O 1
ATOM 1420 N N . CYS A 1 176 ? 1.040 -14.739 19.830 1.00 83.62 176 CYS A N 1
ATOM 1421 C CA . CYS A 1 176 ? -0.335 -15.085 20.227 1.00 83.62 176 CYS A CA 1
ATOM 1422 C C . CYS A 1 176 ? -1.422 -14.484 19.322 1.00 83.62 176 CYS A C 1
ATOM 1424 O O . CYS A 1 176 ? -2.375 -15.182 18.968 1.00 83.62 176 CYS A O 1
ATOM 1426 N N . LEU A 1 177 ? -1.297 -13.212 18.920 1.00 83.12 177 LEU A N 1
ATOM 1427 C CA . LEU A 1 177 ? -2.385 -12.493 18.228 1.00 83.12 177 LEU A CA 1
ATOM 1428 C C . LEU A 1 177 ? -2.545 -12.847 16.746 1.00 83.12 177 LEU A C 1
ATOM 1430 O O . LEU A 1 177 ? -3.494 -12.406 16.103 1.00 83.12 177 LEU A O 1
ATOM 1434 N N . SER A 1 178 ? -1.649 -13.672 16.204 1.00 80.62 178 SER A N 1
ATOM 1435 C CA . SER A 1 178 ? -1.845 -14.266 14.878 1.00 80.62 178 SER A CA 1
ATOM 1436 C C . SER A 1 178 ? -2.985 -15.293 14.852 1.00 80.62 178 SER A C 1
ATOM 1438 O O . SER A 1 178 ? -3.562 -15.515 13.789 1.00 80.62 178 SER A O 1
ATOM 1440 N N . CYS A 1 179 ? -3.331 -15.881 16.006 1.00 81.44 179 CYS A N 1
ATOM 1441 C CA . CYS A 1 179 ? -4.354 -16.926 16.125 1.00 81.44 179 CYS A CA 1
ATOM 1442 C C . CYS A 1 179 ? -5.473 -16.598 17.125 1.00 81.44 179 CYS A C 1
ATOM 1444 O O . CYS A 1 179 ? -6.562 -17.151 17.003 1.00 81.44 179 CYS A O 1
ATOM 1446 N N . HIS A 1 180 ? -5.219 -15.736 18.112 1.00 82.31 180 HIS A N 1
ATOM 1447 C CA . HIS A 1 180 ? -6.149 -15.458 19.207 1.00 82.31 180 HIS A CA 1
ATOM 1448 C C . HIS A 1 180 ? -6.488 -13.976 19.308 1.00 82.31 180 HIS A C 1
ATOM 1450 O O . HIS A 1 180 ? -5.616 -13.117 19.178 1.00 82.31 180 HIS A O 1
ATOM 1456 N N . GLU A 1 181 ? -7.743 -13.663 19.625 1.00 80.94 181 GLU A N 1
ATOM 1457 C CA . GLU A 1 181 ? -8.122 -12.284 19.916 1.00 80.94 181 GLU A CA 1
ATOM 1458 C C . GLU A 1 181 ? -7.752 -11.902 21.364 1.00 80.94 181 GLU A C 1
ATOM 1460 O O . GLU A 1 181 ? -7.916 -12.711 22.284 1.00 80.94 181 GLU A O 1
ATOM 1465 N N . PRO A 1 182 ? -7.314 -10.654 21.632 1.00 80.44 182 PRO A N 1
ATOM 1466 C CA . PRO A 1 182 ? -6.945 -10.224 22.985 1.00 80.44 182 PRO A CA 1
ATOM 1467 C C . PRO A 1 182 ? -8.059 -10.431 24.022 1.00 80.44 182 PRO A C 1
ATOM 1469 O O . PRO A 1 182 ? -7.787 -10.747 25.181 1.00 80.44 182 PRO A O 1
ATOM 1472 N N . GLY A 1 183 ? -9.321 -10.274 23.606 1.00 78.38 183 GLY A N 1
ATOM 1473 C CA . GLY A 1 183 ? -10.482 -10.482 24.469 1.00 78.38 183 GLY A CA 1
ATOM 1474 C C . GLY A 1 183 ? -10.603 -11.919 24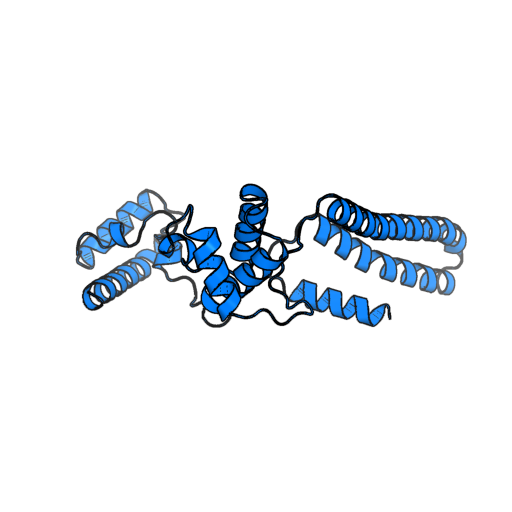.975 1.00 78.38 183 GLY A C 1
ATOM 1475 O O . GLY A 1 183 ? -10.967 -12.121 26.130 1.00 78.38 183 GLY A O 1
ATOM 1476 N N . GLU A 1 184 ? -10.239 -12.905 24.154 1.00 82.50 184 GLU A N 1
ATOM 1477 C CA . GLU A 1 184 ? -10.284 -14.327 24.510 1.00 82.50 184 GLU A CA 1
ATOM 1478 C C . GLU A 1 184 ? -9.136 -14.705 25.451 1.00 82.50 184 GLU A C 1
ATOM 1480 O O . GLU A 1 184 ? -9.342 -15.407 26.445 1.00 82.50 184 GLU A O 1
ATOM 1485 N N . ILE A 1 185 ? -7.934 -14.180 25.187 1.00 87.38 185 ILE A N 1
ATOM 1486 C CA . ILE A 1 185 ? -6.740 -14.414 26.011 1.00 87.38 185 ILE A CA 1
ATOM 1487 C C . ILE A 1 185 ? -6.991 -13.905 27.438 1.00 87.38 185 ILE A C 1
ATOM 1489 O O . ILE A 1 185 ? -6.846 -14.648 28.416 1.00 87.38 185 ILE A O 1
ATOM 1493 N N . PHE A 1 186 ? -7.443 -12.654 27.561 1.00 88.69 186 PHE A N 1
ATOM 1494 C CA . PHE A 1 186 ? -7.604 -11.963 28.843 1.00 88.69 186 PHE A CA 1
ATOM 1495 C C . PHE A 1 186 ? -9.022 -12.047 29.430 1.00 88.69 186 PHE A C 1
ATOM 1497 O O . PHE A 1 186 ? -9.335 -11.340 30.391 1.00 88.69 186 PHE A O 1
ATOM 1504 N N . ALA A 1 187 ? -9.880 -12.928 28.901 1.00 84.19 187 ALA A N 1
ATOM 1505 C CA . ALA A 1 187 ? -11.216 -13.175 29.448 1.00 84.19 187 ALA A CA 1
ATOM 1506 C C . ALA A 1 187 ? -11.166 -13.654 30.909 1.00 84.19 187 ALA A C 1
ATOM 1508 O O . ALA A 1 187 ? -12.039 -13.323 31.712 1.00 84.19 187 ALA A O 1
ATOM 1509 N N . LYS A 1 188 ? -10.123 -14.415 31.265 1.00 87.19 188 LYS A N 1
ATOM 1510 C CA . LYS A 1 188 ? -9.878 -14.918 32.619 1.00 87.19 188 LYS A CA 1
ATOM 1511 C C . LYS A 1 188 ? -8.539 -14.400 33.140 1.00 87.19 188 LYS A C 1
ATOM 1513 O O . LYS A 1 188 ? -7.508 -14.602 32.502 1.00 87.19 188 LYS A O 1
ATOM 1518 N N . GLN A 1 189 ? -8.567 -13.793 34.325 1.00 88.25 189 GLN A N 1
ATOM 1519 C CA . GLN A 1 189 ? -7.360 -13.415 35.060 1.00 88.25 189 GLN A CA 1
ATOM 1520 C C . GLN A 1 189 ? -6.606 -14.671 35.500 1.00 88.25 189 GLN A C 1
ATOM 1522 O O . GLN A 1 189 ? -7.205 -15.594 36.058 1.00 88.25 189 GLN A O 1
ATOM 1527 N N . ARG A 1 190 ? -5.304 -14.703 35.227 1.00 91.12 190 ARG A N 1
ATOM 1528 C CA . ARG A 1 190 ? -4.404 -15.807 35.571 1.00 91.12 190 ARG A CA 1
ATOM 1529 C C . ARG A 1 190 ? -3.153 -15.274 36.262 1.00 91.12 190 ARG A C 1
ATOM 1531 O O . ARG A 1 190 ? -2.679 -14.177 35.968 1.00 91.12 190 ARG A O 1
ATOM 1538 N N . THR A 1 191 ? -2.624 -16.053 37.191 1.00 93.94 191 THR A N 1
ATOM 1539 C CA . THR A 1 191 ? -1.326 -15.832 37.833 1.00 93.94 191 THR A CA 1
ATOM 1540 C C . THR A 1 191 ? -0.181 -16.136 36.864 1.00 93.94 191 THR A C 1
ATOM 1542 O O . THR A 1 191 ? -0.373 -16.805 35.850 1.00 93.94 191 THR A O 1
ATOM 1545 N N . ARG A 1 192 ? 1.045 -15.692 37.181 1.00 92.44 192 ARG A N 1
ATOM 1546 C CA . ARG A 1 192 ? 2.236 -16.004 36.366 1.00 92.44 192 ARG A CA 1
ATOM 1547 C C . ARG A 1 192 ? 2.434 -17.513 36.182 1.00 92.44 192 ARG A C 1
ATOM 1549 O O . ARG A 1 192 ? 2.766 -17.952 35.091 1.00 92.44 192 ARG A O 1
ATOM 1556 N N . GLN A 1 193 ? 2.201 -18.305 37.231 1.00 91.94 193 GLN A N 1
ATOM 1557 C CA . GLN A 1 193 ? 2.337 -19.764 37.175 1.00 91.94 193 GLN A CA 1
ATOM 1558 C C . GLN A 1 193 ? 1.261 -20.409 36.288 1.00 91.94 193 GLN A C 1
ATOM 1560 O O . GLN A 1 193 ? 1.545 -21.347 35.549 1.00 91.94 193 GLN A O 1
ATOM 1565 N N . GLU A 1 194 ? 0.034 -19.888 36.320 1.00 92.88 194 GLU A N 1
ATOM 1566 C CA . GLU A 1 194 ? -1.027 -20.334 35.412 1.00 92.88 194 GLU A CA 1
ATOM 1567 C C . GLU A 1 194 ? -0.739 -19.932 33.959 1.00 92.88 194 GLU A C 1
ATOM 1569 O O . GLU A 1 194 ? -1.027 -20.708 33.050 1.00 92.88 194 GLU A O 1
ATOM 1574 N N . TRP A 1 195 ? -0.142 -18.759 33.726 1.00 94.69 195 TRP A N 1
ATOM 1575 C CA . TRP A 1 195 ? 0.313 -18.355 32.394 1.00 94.69 195 TRP A CA 1
ATOM 1576 C C . TRP A 1 195 ? 1.454 -19.228 31.876 1.00 94.69 195 TRP A C 1
ATOM 1578 O O . TRP A 1 195 ? 1.405 -19.637 30.721 1.00 94.69 195 TRP A O 1
ATOM 1588 N N . ASP A 1 196 ? 2.424 -19.583 32.720 1.00 94.81 196 ASP A N 1
ATOM 1589 C CA . ASP A 1 196 ? 3.494 -20.523 32.364 1.00 94.81 196 ASP A CA 1
ATOM 1590 C C . ASP A 1 196 ? 2.927 -21.881 31.918 1.00 94.81 196 ASP A C 1
ATOM 1592 O O . ASP A 1 196 ? 3.315 -22.399 30.872 1.00 94.81 196 ASP A O 1
ATOM 1596 N N . ALA A 1 197 ? 1.927 -22.411 32.630 1.00 93.50 197 ALA A N 1
ATOM 1597 C CA . ALA A 1 197 ? 1.257 -23.648 32.230 1.00 93.50 197 ALA A CA 1
ATOM 1598 C C . ALA A 1 197 ? 0.553 -23.530 30.863 1.00 93.50 197 ALA A C 1
ATOM 1600 O O . ALA A 1 197 ? 0.618 -24.456 30.054 1.00 93.50 197 ALA A O 1
ATOM 1601 N N . VAL A 1 198 ? -0.092 -22.391 30.582 1.00 92.88 198 VAL A N 1
ATOM 1602 C CA . VAL A 1 198 ? -0.744 -22.132 29.286 1.00 92.88 198 VAL A CA 1
ATOM 1603 C C . VAL A 1 198 ? 0.282 -22.016 28.161 1.00 92.88 198 VAL A C 1
ATOM 1605 O O . VAL A 1 198 ? 0.099 -22.635 27.117 1.00 92.88 198 VAL A O 1
ATOM 1608 N N . VAL A 1 199 ? 1.367 -21.265 28.364 1.00 93.44 199 VAL A N 1
ATOM 1609 C CA . VAL A 1 199 ? 2.418 -21.078 27.351 1.00 93.44 199 VAL A CA 1
ATOM 1610 C C . VAL A 1 199 ? 3.098 -22.407 27.031 1.00 93.44 199 VAL A C 1
ATOM 1612 O O . VAL A 1 199 ? 3.283 -22.711 25.857 1.00 93.44 199 VAL A O 1
ATOM 1615 N N . ARG A 1 200 ? 3.369 -23.255 28.033 1.00 93.12 200 ARG A N 1
ATOM 1616 C CA . ARG A 1 200 ? 3.887 -24.616 27.803 1.00 93.12 200 ARG A CA 1
ATOM 1617 C C . ARG A 1 200 ? 2.929 -25.468 26.976 1.00 93.12 200 ARG A C 1
ATOM 1619 O O . ARG A 1 200 ? 3.358 -26.083 26.009 1.00 93.12 200 ARG A O 1
ATOM 1626 N N . ALA A 1 201 ? 1.637 -25.447 27.303 1.00 91.75 201 ALA A N 1
ATOM 1627 C CA . ALA A 1 201 ? 0.637 -26.166 26.517 1.00 91.75 201 ALA A CA 1
ATOM 1628 C C . ALA A 1 201 ? 0.546 -25.644 25.070 1.00 91.75 201 ALA A C 1
ATOM 1630 O O . ALA A 1 201 ? 0.334 -26.424 24.147 1.00 91.75 201 ALA A O 1
ATOM 1631 N N . MET A 1 202 ? 0.726 -24.337 24.851 1.00 91.19 202 MET A N 1
ATOM 1632 C CA . MET A 1 202 ? 0.761 -23.756 23.504 1.00 91.19 202 MET A CA 1
ATOM 1633 C C . MET A 1 202 ? 2.043 -24.104 22.747 1.00 91.19 202 MET A C 1
ATOM 1635 O O . MET A 1 202 ? 1.981 -24.314 21.539 1.00 91.19 202 MET A O 1
ATOM 1639 N N . ALA A 1 203 ? 3.179 -24.221 23.433 1.00 90.75 203 ALA A N 1
ATOM 1640 C CA . ALA A 1 203 ? 4.436 -24.664 22.835 1.00 90.75 203 ALA A CA 1
ATOM 1641 C C . ALA A 1 203 ? 4.360 -26.110 22.328 1.00 90.75 203 ALA A C 1
ATOM 1643 O O . ALA A 1 203 ? 4.925 -26.419 21.282 1.00 90.75 203 ALA A O 1
ATOM 1644 N N . ASP A 1 204 ? 3.598 -26.974 23.006 1.00 89.81 204 ASP A N 1
ATOM 1645 C CA . ASP A 1 204 ? 3.343 -28.343 22.542 1.00 89.81 204 ASP A CA 1
ATOM 1646 C C . ASP A 1 204 ? 2.476 -28.378 21.266 1.00 89.81 204 ASP A C 1
ATOM 1648 O O . ASP A 1 204 ? 2.618 -29.277 20.437 1.00 89.81 204 ASP A O 1
ATOM 1652 N N . ILE A 1 205 ? 1.582 -27.398 21.089 1.00 88.12 205 ILE A N 1
ATOM 1653 C CA . ILE A 1 205 ? 0.668 -27.309 19.937 1.00 88.12 205 ILE A CA 1
ATOM 1654 C C . ILE A 1 205 ? 1.335 -26.603 18.748 1.00 88.12 205 ILE A C 1
ATOM 1656 O O . ILE A 1 205 ? 1.174 -27.025 17.602 1.00 88.12 205 ILE A O 1
ATOM 1660 N N . ALA A 1 206 ? 2.066 -25.519 19.006 1.00 85.81 206 ALA A N 1
ATOM 1661 C CA . ALA A 1 206 ? 2.660 -24.648 17.999 1.00 85.81 206 ALA A CA 1
ATOM 1662 C C . ALA A 1 206 ? 4.107 -24.266 18.376 1.00 85.81 206 ALA A C 1
ATOM 1664 O O . ALA A 1 206 ? 4.389 -23.093 18.641 1.00 85.81 206 ALA A O 1
ATOM 1665 N N . PRO A 1 207 ? 5.052 -25.226 18.348 1.00 85.19 207 PRO A N 1
ATOM 1666 C CA . PRO A 1 207 ? 6.435 -25.008 18.788 1.00 85.19 207 PRO A CA 1
ATOM 1667 C C . PRO A 1 207 ? 7.193 -23.982 17.934 1.00 85.19 207 PRO A C 1
ATOM 1669 O O . PRO A 1 207 ? 8.121 -23.338 18.411 1.00 85.19 207 PRO A O 1
ATOM 1672 N N . GLU A 1 208 ? 6.789 -23.794 16.673 1.00 86.25 208 GLU A N 1
ATOM 1673 C CA . GLU A 1 208 ? 7.345 -22.758 15.792 1.00 86.25 208 GLU A CA 1
ATOM 1674 C C . GLU A 1 208 ? 6.940 -21.344 16.234 1.00 86.25 208 GLU A C 1
ATOM 1676 O O . GLU A 1 208 ? 7.685 -20.385 16.043 1.00 86.25 208 GLU A O 1
ATOM 1681 N N . LYS A 1 209 ? 5.746 -21.202 16.820 1.00 86.25 209 LYS A N 1
ATOM 1682 C CA . LYS A 1 209 ? 5.207 -19.911 17.254 1.00 86.25 209 LYS A CA 1
ATOM 1683 C C . LYS A 1 209 ? 5.514 -19.605 18.704 1.00 86.25 209 LYS A C 1
ATOM 1685 O O . LYS A 1 209 ? 5.596 -18.433 19.035 1.00 86.25 209 LYS A O 1
ATOM 1690 N N . VAL A 1 210 ? 5.710 -20.612 19.545 1.00 88.38 210 VAL A N 1
ATOM 1691 C CA . VAL A 1 210 ? 6.050 -20.444 20.959 1.00 88.38 210 VAL A CA 1
ATOM 1692 C C . VAL A 1 210 ? 7.298 -21.279 21.245 1.00 88.38 210 VAL A C 1
ATOM 1694 O O . VAL A 1 210 ? 7.189 -22.431 21.665 1.00 88.38 210 VAL A O 1
ATOM 1697 N N . PRO A 1 211 ? 8.493 -20.742 20.951 1.00 87.12 211 PRO A N 1
ATOM 1698 C CA . PRO A 1 211 ? 9.723 -21.492 21.115 1.00 87.12 211 PRO A CA 1
ATOM 1699 C C . PRO A 1 211 ? 10.154 -21.509 22.591 1.00 87.12 211 PRO A C 1
ATOM 1701 O O . PRO A 1 211 ? 10.008 -20.530 23.330 1.00 87.12 211 PRO A O 1
ATOM 1704 N N . VAL A 1 212 ? 10.686 -22.654 23.026 1.00 84.31 212 VAL A N 1
ATOM 1705 C CA . VAL A 1 212 ? 10.957 -22.961 24.445 1.00 84.31 212 VAL A CA 1
ATOM 1706 C C . VAL A 1 212 ? 11.945 -21.994 25.098 1.00 84.31 212 VAL A C 1
ATOM 1708 O O . VAL A 1 212 ? 11.837 -21.698 26.286 1.00 84.31 212 VAL A O 1
ATOM 1711 N N . ASP A 1 213 ? 12.883 -21.460 24.323 1.00 86.75 213 ASP A N 1
ATOM 1712 C CA . ASP A 1 213 ? 13.883 -20.486 24.762 1.00 86.75 213 ASP A CA 1
ATOM 1713 C C . ASP A 1 213 ? 13.298 -19.093 25.063 1.00 86.75 213 ASP A C 1
ATOM 1715 O O . ASP A 1 213 ? 13.949 -18.288 25.729 1.00 86.75 213 ASP A O 1
ATOM 1719 N N . GLN A 1 214 ? 12.068 -18.811 24.619 1.00 87.75 214 GLN A N 1
ATOM 1720 C CA . GLN A 1 214 ? 11.398 -17.515 24.788 1.00 87.75 214 GLN A CA 1
ATOM 1721 C C . GLN A 1 214 ? 10.236 -17.560 25.792 1.00 87.75 214 GLN A C 1
ATOM 1723 O O . GLN A 1 214 ? 9.621 -16.529 26.063 1.00 87.75 214 GLN A O 1
ATOM 1728 N N . HIS A 1 215 ? 9.964 -18.717 26.406 1.00 90.12 215 HIS A N 1
ATOM 1729 C CA . HIS A 1 215 ? 8.824 -18.919 27.308 1.00 90.12 215 HIS A CA 1
ATOM 1730 C C . HIS A 1 215 ? 8.710 -17.870 28.417 1.00 90.12 215 HIS A C 1
ATOM 1732 O O . HIS A 1 215 ? 7.648 -17.275 28.576 1.00 90.12 215 HIS A O 1
ATOM 1738 N N . ASP A 1 216 ? 9.788 -17.607 29.158 1.00 88.06 216 ASP A N 1
ATOM 1739 C CA . ASP A 1 216 ? 9.743 -16.653 30.272 1.00 88.06 216 ASP A CA 1
ATOM 1740 C C . ASP A 1 216 ? 9.392 -15.234 29.806 1.00 88.06 216 ASP A C 1
ATOM 1742 O O . ASP A 1 216 ? 8.602 -14.551 30.455 1.00 88.06 216 ASP A O 1
ATOM 1746 N N . ARG A 1 217 ? 9.909 -14.814 28.643 1.00 88.56 217 ARG A N 1
ATOM 1747 C CA . ARG A 1 217 ? 9.620 -13.491 28.070 1.00 88.56 217 ARG A CA 1
ATOM 1748 C C . ARG A 1 217 ? 8.162 -13.372 27.639 1.00 88.56 217 ARG A C 1
ATOM 1750 O O . ARG A 1 217 ? 7.525 -12.359 27.915 1.00 88.56 217 ARG A O 1
ATOM 1757 N N . ILE A 1 218 ? 7.624 -14.422 27.019 1.00 90.94 218 ILE A N 1
ATOM 1758 C CA . ILE A 1 218 ? 6.220 -14.486 26.595 1.00 90.94 218 ILE A CA 1
ATOM 1759 C C . ILE A 1 218 ? 5.291 -14.461 27.818 1.00 90.94 218 ILE A C 1
ATOM 1761 O O . ILE A 1 218 ? 4.296 -13.734 27.829 1.00 90.94 218 ILE A O 1
ATOM 1765 N N . VAL A 1 219 ? 5.626 -15.210 28.874 1.00 92.88 219 VAL A N 1
ATOM 1766 C CA . VAL A 1 219 ? 4.866 -15.229 30.134 1.00 92.88 219 VAL A CA 1
ATOM 1767 C C . VAL A 1 219 ? 4.873 -13.853 30.801 1.00 92.88 219 VAL A C 1
ATOM 1769 O O . VAL A 1 219 ? 3.817 -13.369 31.212 1.00 92.88 219 VAL A O 1
ATOM 1772 N N . ASP A 1 220 ? 6.029 -13.197 30.884 1.00 90.25 220 ASP A N 1
ATOM 1773 C CA . ASP A 1 220 ? 6.134 -11.869 31.494 1.00 90.25 220 ASP A CA 1
ATOM 1774 C C . ASP A 1 220 ? 5.342 -10.820 30.693 1.00 90.25 220 ASP A C 1
ATOM 1776 O O . ASP A 1 220 ? 4.610 -10.017 31.281 1.00 90.25 220 ASP A O 1
ATOM 1780 N N . ALA A 1 221 ? 5.380 -10.891 29.358 1.00 88.81 221 ALA A N 1
ATOM 1781 C CA . ALA A 1 221 ? 4.582 -10.033 28.485 1.00 88.81 221 ALA A CA 1
ATOM 1782 C C . ALA A 1 221 ? 3.066 -10.245 28.666 1.00 88.81 221 ALA A C 1
ATOM 1784 O O . ALA A 1 221 ? 2.307 -9.274 28.686 1.00 88.81 221 ALA A O 1
ATOM 1785 N N . LEU A 1 222 ? 2.610 -11.491 28.844 1.00 90.25 222 LEU A N 1
ATOM 1786 C CA . LEU A 1 222 ? 1.205 -11.817 29.126 1.00 90.25 222 LEU A CA 1
ATOM 1787 C C . LEU A 1 222 ? 0.741 -11.253 30.474 1.00 90.25 222 LEU A C 1
ATOM 1789 O O . LEU A 1 222 ? -0.360 -10.706 30.566 1.00 90.25 222 LEU A O 1
ATOM 1793 N N . VAL A 1 223 ? 1.579 -11.346 31.511 1.00 90.31 223 VAL A N 1
ATOM 1794 C CA . VAL A 1 223 ? 1.284 -10.783 32.838 1.00 90.31 223 VAL A CA 1
ATOM 1795 C C . VAL A 1 223 ? 1.192 -9.259 32.770 1.00 90.31 223 VAL A C 1
ATOM 1797 O O . VAL A 1 223 ? 0.239 -8.671 33.291 1.00 90.31 223 VAL A O 1
ATOM 1800 N N . GLU A 1 224 ? 2.140 -8.610 32.092 1.00 87.12 224 GLU A N 1
ATOM 1801 C CA . GLU A 1 224 ? 2.136 -7.159 31.915 1.00 87.12 224 GLU A CA 1
ATOM 1802 C C . GLU A 1 224 ? 0.906 -6.700 31.117 1.00 87.12 224 GLU A C 1
ATOM 1804 O O . GLU A 1 224 ? 0.194 -5.785 31.545 1.00 87.12 224 GLU A O 1
ATOM 1809 N N . ALA A 1 225 ? 0.600 -7.364 30.000 1.00 85.38 225 ALA A N 1
ATOM 1810 C CA . ALA A 1 225 ? -0.554 -7.054 29.160 1.00 85.38 225 ALA A CA 1
ATOM 1811 C C . ALA A 1 225 ? -1.882 -7.247 29.907 1.00 85.38 225 ALA A C 1
ATOM 1813 O O . ALA A 1 225 ? -2.762 -6.387 29.830 1.00 85.38 225 ALA A O 1
ATOM 1814 N N . GLN A 1 226 ? -2.007 -8.315 30.701 1.00 87.44 226 GLN A N 1
ATOM 1815 C CA . GLN A 1 226 ? -3.172 -8.551 31.552 1.00 87.44 226 GLN A CA 1
ATOM 1816 C C . GLN A 1 226 ? -3.343 -7.442 32.601 1.00 87.44 226 GLN A C 1
ATOM 1818 O O . GLN A 1 226 ? -4.466 -6.989 32.833 1.00 87.44 226 GLN A O 1
ATOM 1823 N N . SER A 1 227 ? -2.248 -6.977 33.216 1.00 82.75 227 SER A N 1
ATOM 1824 C CA . SER A 1 227 ? -2.290 -5.891 34.205 1.00 82.75 227 SER A CA 1
ATOM 1825 C C . SER A 1 227 ? -2.762 -4.569 33.584 1.00 82.75 227 SER A C 1
ATOM 1827 O O . SER A 1 227 ? -3.610 -3.881 34.152 1.00 82.75 227 SER A O 1
ATOM 1829 N N . LYS A 1 228 ? -2.301 -4.262 32.364 1.00 80.81 228 LYS A N 1
ATOM 1830 C CA . LYS A 1 228 ? -2.718 -3.079 31.598 1.00 80.81 228 LYS A CA 1
ATOM 1831 C C . LYS A 1 228 ? -4.182 -3.172 31.170 1.00 80.81 228 LYS A C 1
ATOM 1833 O O . LYS A 1 228 ? -4.918 -2.199 31.305 1.00 80.81 228 LYS A O 1
ATOM 1838 N N . ALA A 1 229 ? -4.626 -4.345 30.717 1.00 73.50 229 ALA A N 1
ATOM 1839 C CA . ALA A 1 229 ? -6.021 -4.596 30.355 1.00 73.50 229 ALA A CA 1
ATOM 1840 C C . ALA A 1 229 ? -6.977 -4.527 31.560 1.00 73.50 229 ALA A C 1
ATOM 1842 O O . ALA A 1 229 ? -8.154 -4.212 31.386 1.00 73.50 229 ALA A O 1
ATOM 1843 N N . ALA A 1 230 ? -6.488 -4.814 32.770 1.00 71.25 230 ALA A N 1
ATOM 1844 C CA . ALA A 1 230 ? -7.241 -4.640 34.009 1.00 71.25 230 ALA A CA 1
ATOM 1845 C C . ALA A 1 230 ? -7.277 -3.175 34.481 1.00 71.25 230 ALA A C 1
ATOM 1847 O O . ALA A 1 230 ? -8.290 -2.751 35.022 1.00 71.25 230 ALA A O 1
ATOM 1848 N N . ALA A 1 231 ? -6.203 -2.407 34.261 1.00 66.44 231 ALA A N 1
ATOM 1849 C CA . ALA A 1 231 ? -6.104 -0.996 34.650 1.00 66.44 231 ALA A CA 1
ATOM 1850 C C . ALA A 1 231 ? -6.810 -0.021 33.685 1.00 66.44 231 ALA A C 1
ATOM 1852 O O . ALA A 1 231 ? -7.092 1.112 34.060 1.00 66.44 231 ALA A O 1
ATOM 1853 N N . GLY A 1 232 ? -7.062 -0.441 32.442 1.00 54.53 232 GLY A N 1
ATOM 1854 C CA . GLY A 1 232 ? -7.773 0.336 31.419 1.00 54.53 232 GLY A CA 1
ATOM 1855 C C . GLY A 1 232 ? -9.290 0.114 31.368 1.00 54.53 232 GLY A C 1
ATOM 1856 O O . GLY A 1 232 ? -9.901 0.485 30.366 1.00 54.53 232 GLY A O 1
ATOM 1857 N N . ARG A 1 233 ? -9.880 -0.527 32.387 1.00 45.25 233 ARG A N 1
ATOM 1858 C CA . ARG A 1 233 ? -11.334 -0.690 32.559 1.00 45.25 233 ARG A CA 1
ATOM 1859 C C . ARG A 1 233 ? -11.865 0.219 33.655 1.00 45.25 233 ARG A C 1
ATOM 1861 O O . ARG A 1 233 ? -11.157 0.375 34.672 1.00 45.25 233 ARG A O 1
#

Sequence (233 aa):
MFLVLFVTMFVRFYSFWEEHPARIVFHYTTAFAIPLLLLLKIAIPGKYPGFRKHLFPLGVFVLLLSFLTAGSGLAHYFVRMTQQKPYLSHAPDKGEPDLAMGKELLIERCSTCHLLETVLRPRPAHNWEKVVEEMTMIAWPRIRPDEATQILFYLTETRSPKAGSAAAPTELETHCLSCHEPGEIFAKQRTRQEWDAVVRAMADIAPEKVPVDQHDRIVDALVEAQSKAAAGR

pLDDT: mean 80.59, std 12.28, range [41.88, 94.81]